Protein AF-A0A5J4TTL4-F1 (afdb_monomer_lite)

InterPro domains:
  IPR022083 KIF-1 binding protein [PF12309] (10-135)
  IPR027267 AH/BAR domain superfamily [SSF103657] (39-173)

Organism: NCBI:txid222440

Foldseek 3Di:
DVVVLVVVLVVDALVRLVVVLVVLLVVLVVVCVVCPCVPNVPSNLVSLVVNLVSLVSSLSNDDPVPLVSNLVSLVVLLVSLVVCLVVDDCVVCVVSSVVSLVSNLVSLVSNLVSLVVVLVVLVVVLVVLVVVLVVLVVVLVVLVVVLVPDDPVVNVVSVVVSVVSVVVSVVSVVVSVVSVVSSVVSVVSSVVSVVSD

pLDDT: mean 89.33, std 12.11, range [40.53, 98.56]

Secondary structure (DSSP, 8-state):
-HHHHHHHHHHS-HHHHHHHHHHHHHHHHHHHTTS-TTT-HHHHHHHHHHHHHHHHHHHTTS-TT-HHHHHHHHHHHHHHHTTTGGGS-TTTSHHHHHHHHHHHHHHHHHHHHHHHHHHHHHHHHHHHHHHHHHHHHHHHHHHHHHGGGS-HHHHHHHHHHHHHHHHHHHHHHHHHHHHHHHHHHHHHHHHHHHTT-

Radius of gyration: 26.62 Å; chains: 1; bounding box: 52×34×87 Å

Structure (mmCIF, N/CA/C/O backbone):
data_AF-A0A5J4TTL4-F1
#
_entry.id   AF-A0A5J4TTL4-F1
#
loop_
_atom_site.group_PDB
_atom_site.id
_atom_site.type_symbol
_atom_site.label_atom_id
_atom_site.label_alt_id
_atom_site.label_comp_id
_atom_site.label_asym_id
_atom_site.label_entity_id
_atom_site.label_seq_id
_atom_site.pdbx_PDB_ins_code
_atom_site.Cartn_x
_atom_site.Cartn_y
_atom_site.Cartn_z
_atom_site.occupancy
_atom_site.B_iso_or_equiv
_atom_site.auth_seq_id
_atom_site.auth_comp_id
_atom_site.auth_asym_id
_atom_site.auth_atom_id
_atom_site.pdbx_PDB_model_num
ATOM 1 N N . MET A 1 1 ? -0.352 -18.638 13.576 1.00 44.25 1 MET A N 1
ATOM 2 C CA . MET A 1 1 ? -1.368 -17.761 12.950 1.00 44.25 1 MET A CA 1
ATOM 3 C C . MET A 1 1 ? -1.484 -17.923 11.430 1.00 44.25 1 MET A C 1
ATOM 5 O O . MET A 1 1 ? -2.577 -17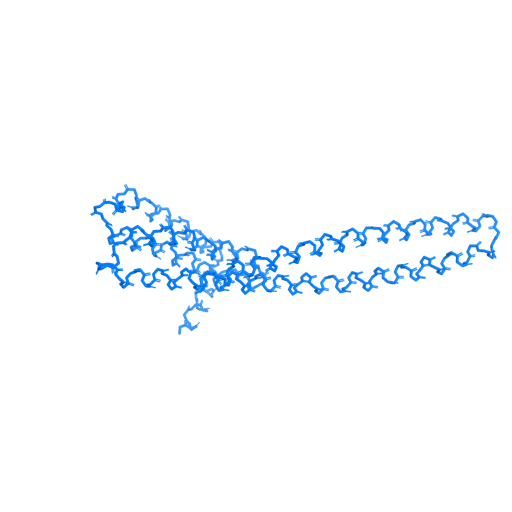.735 10.919 1.00 44.25 1 MET A O 1
ATOM 9 N N . ILE A 1 2 ? -0.437 -18.354 10.711 1.00 43.34 2 ILE A N 1
ATOM 10 C CA . ILE A 1 2 ? -0.455 -18.518 9.237 1.00 43.34 2 ILE A CA 1
ATOM 11 C C . ILE A 1 2 ? -1.491 -19.558 8.744 1.00 43.34 2 ILE A C 1
ATOM 13 O O . ILE A 1 2 ? -2.034 -19.435 7.651 1.00 43.34 2 ILE A O 1
ATOM 17 N N . THR A 1 3 ? -1.845 -20.546 9.570 1.00 40.53 3 THR A N 1
ATOM 18 C CA . THR A 1 3 ? -2.747 -21.650 9.197 1.00 40.53 3 THR A CA 1
ATOM 19 C C . THR A 1 3 ? -4.215 -21.251 8.997 1.00 40.53 3 THR A C 1
ATOM 21 O O . THR A 1 3 ? -4.939 -21.973 8.319 1.00 40.53 3 THR A O 1
ATOM 24 N N . HIS A 1 4 ? -4.677 -20.127 9.559 1.00 49.72 4 HIS A N 1
ATOM 25 C CA . HIS A 1 4 ? -6.083 -19.706 9.440 1.00 49.72 4 HIS A CA 1
ATOM 26 C C . HIS A 1 4 ? -6.330 -18.749 8.267 1.00 49.72 4 HIS A C 1
ATOM 28 O O . HIS A 1 4 ? -7.352 -18.876 7.598 1.00 49.72 4 HIS A O 1
ATOM 34 N N . ALA A 1 5 ? -5.381 -17.863 7.950 1.00 51.34 5 ALA A N 1
ATOM 35 C CA . ALA A 1 5 ? -5.502 -16.946 6.813 1.00 51.34 5 ALA A CA 1
ATOM 36 C C . ALA A 1 5 ? -5.563 -17.700 5.470 1.00 51.34 5 ALA A C 1
ATOM 38 O O . ALA A 1 5 ? -6.392 -17.393 4.619 1.00 51.34 5 ALA A O 1
ATOM 39 N N . HIS A 1 6 ? -4.769 -18.767 5.319 1.00 51.75 6 HIS A N 1
ATOM 40 C CA . HIS A 1 6 ? -4.768 -19.584 4.100 1.00 51.75 6 HIS A CA 1
ATOM 41 C C . HIS A 1 6 ? -6.074 -20.389 3.897 1.00 51.75 6 HIS A C 1
ATOM 43 O O . HIS A 1 6 ? -6.398 -20.759 2.775 1.00 51.75 6 HIS A O 1
ATOM 49 N N . SER A 1 7 ? -6.851 -20.627 4.963 1.00 56.25 7 SER A N 1
ATOM 50 C CA . SER A 1 7 ? -8.149 -21.328 4.918 1.00 56.25 7 SER A CA 1
ATOM 51 C C . SER A 1 7 ? -9.290 -20.437 4.396 1.00 56.25 7 SER A C 1
ATOM 53 O O . SER A 1 7 ? -10.180 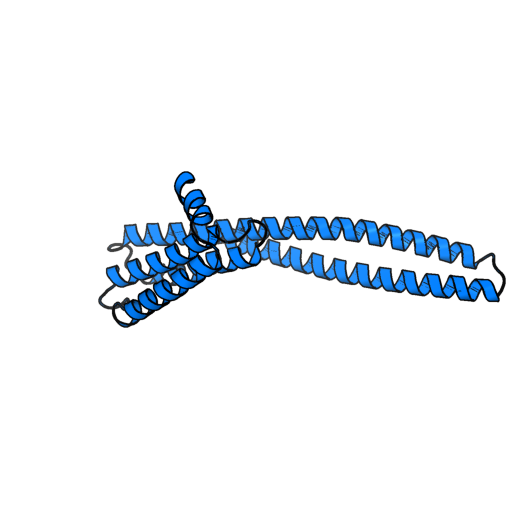-20.900 3.679 1.00 56.25 7 SER A O 1
ATOM 55 N N . LEU A 1 8 ? -9.250 -19.131 4.691 1.00 56.72 8 LEU A N 1
ATOM 56 C CA . LEU A 1 8 ? -10.299 -18.188 4.285 1.00 56.72 8 LEU A CA 1
ATOM 57 C C . LEU A 1 8 ? -10.305 -17.931 2.772 1.00 56.72 8 LEU A C 1
ATOM 59 O O . LEU A 1 8 ? -11.374 -17.969 2.163 1.00 56.72 8 LEU A O 1
ATOM 63 N N . ALA A 1 9 ? -9.130 -17.769 2.156 1.00 59.84 9 ALA A N 1
ATOM 64 C CA . ALA A 1 9 ? -9.000 -17.627 0.700 1.00 59.84 9 ALA A CA 1
ATOM 65 C C . ALA A 1 9 ? -9.437 -18.885 -0.075 1.00 59.84 9 ALA A C 1
ATOM 67 O O . ALA A 1 9 ? -9.807 -18.800 -1.241 1.00 59.84 9 ALA A O 1
ATOM 68 N N . GLN A 1 10 ? -9.413 -20.058 0.567 1.00 63.03 10 GLN A N 1
ATOM 69 C CA . GLN A 1 10 ? -9.903 -21.307 -0.027 1.00 63.03 10 GLN A CA 1
ATOM 70 C C . GLN A 1 10 ? -11.426 -21.461 0.094 1.00 63.03 10 GLN A C 1
ATOM 72 O O . GLN A 1 10 ? -12.016 -22.267 -0.622 1.00 63.03 10 GLN A O 1
ATOM 77 N N . THR A 1 11 ? -12.059 -20.698 0.991 1.00 73.56 11 THR A N 1
ATOM 78 C CA . THR A 1 11 ? -13.492 -20.808 1.295 1.00 73.56 11 THR A CA 1
ATOM 79 C C . THR A 1 11 ? -14.323 -19.742 0.579 1.00 73.56 11 THR A C 1
ATOM 81 O O . THR A 1 11 ? -15.442 -20.031 0.165 1.00 73.56 11 THR A O 1
ATOM 84 N N . PHE A 1 12 ? -13.791 -18.527 0.415 1.00 82.69 12 PHE A N 1
ATOM 85 C CA . PHE A 1 12 ? -14.503 -17.402 -0.195 1.00 82.69 12 PHE A CA 1
ATOM 86 C C . PHE A 1 12 ? -13.740 -16.820 -1.380 1.00 82.69 12 PHE A C 1
ATOM 88 O O . PHE A 1 12 ? -12.523 -16.645 -1.337 1.00 82.69 12 PHE A O 1
ATOM 95 N N . THR A 1 13 ? -14.474 -16.445 -2.422 1.00 90.69 13 THR A N 1
ATOM 96 C CA . THR A 1 13 ? -13.928 -15.690 -3.554 1.00 90.69 13 THR A CA 1
ATOM 97 C C . THR A 1 13 ? -13.810 -14.199 -3.218 1.00 90.69 13 THR A C 1
ATOM 99 O O . THR A 1 13 ? -14.551 -13.673 -2.383 1.00 90.69 13 THR A O 1
ATOM 102 N N . LEU A 1 14 ? -12.922 -13.469 -3.906 1.00 91.44 14 LEU A N 1
ATOM 103 C CA . LEU A 1 14 ? -12.770 -12.018 -3.721 1.00 91.44 14 LEU A CA 1
ATOM 104 C C . LEU A 1 14 ? -14.101 -11.238 -3.857 1.00 91.44 14 LEU A C 1
ATOM 106 O O . LEU A 1 14 ? -14.333 -10.342 -3.042 1.00 91.44 14 LEU A O 1
ATOM 110 N N . PRO A 1 15 ? -15.005 -11.536 -4.817 1.00 95.12 15 PRO A N 1
ATOM 111 C CA . PRO A 1 15 ? -16.315 -10.885 -4.882 1.00 95.12 15 PRO A CA 1
ATOM 112 C C . PRO A 1 15 ? -17.197 -11.132 -3.650 1.00 95.12 15 PRO A C 1
ATOM 114 O O . PRO A 1 15 ? -17.856 -10.203 -3.179 1.00 95.12 15 PRO A O 1
ATOM 117 N N . GLU A 1 16 ? -17.205 -12.353 -3.111 1.00 94.25 16 GLU A N 1
ATOM 118 C CA . GLU A 1 16 ? -17.971 -12.704 -1.907 1.00 94.25 16 GLU A CA 1
ATOM 119 C C . GLU A 1 16 ? -17.406 -12.003 -0.672 1.00 94.25 16 GLU A C 1
ATOM 121 O O . GLU A 1 16 ? -18.153 -11.349 0.059 1.00 94.25 16 GLU A O 1
ATOM 126 N N . ALA A 1 17 ? -16.082 -12.052 -0.497 1.00 94.31 17 ALA A N 1
ATOM 127 C CA . ALA A 1 17 ? -15.382 -11.337 0.563 1.00 94.31 17 ALA A CA 1
ATOM 128 C C . ALA A 1 17 ? -15.627 -9.825 0.472 1.00 94.31 17 ALA A C 1
ATOM 130 O O . ALA A 1 17 ? -15.970 -9.187 1.462 1.00 94.31 17 ALA A O 1
ATOM 131 N N . SER A 1 18 ? -15.570 -9.256 -0.736 1.00 95.56 18 SER A N 1
ATOM 132 C CA . SER A 1 18 ? -15.850 -7.837 -0.981 1.00 95.56 18 SER A CA 1
ATOM 133 C C . SER A 1 18 ? -17.281 -7.443 -0.619 1.00 95.56 18 SER A C 1
ATOM 135 O O . SER A 1 18 ? -17.513 -6.316 -0.179 1.00 95.56 18 SER A O 1
ATOM 137 N N . LYS A 1 19 ? -18.260 -8.332 -0.831 1.00 96.69 19 LYS A N 1
ATOM 138 C CA . LYS A 1 19 ? -19.650 -8.080 -0.439 1.00 96.69 19 LYS A CA 1
ATOM 139 C C . LYS A 1 19 ? -19.774 -8.051 1.083 1.00 96.69 19 LYS A C 1
ATOM 141 O O . LYS A 1 19 ? -20.267 -7.062 1.617 1.00 96.69 19 LYS A O 1
ATOM 146 N N . LEU A 1 20 ? -19.259 -9.077 1.762 1.00 95.38 20 LEU A N 1
ATOM 147 C CA . LEU A 1 20 ? -19.280 -9.154 3.223 1.00 95.38 20 LEU A CA 1
ATOM 148 C C . LEU A 1 20 ? -18.536 -7.973 3.857 1.00 95.38 20 LEU A C 1
ATOM 150 O O . LEU A 1 20 ? -19.051 -7.344 4.774 1.00 95.38 20 LEU A O 1
ATOM 154 N N . PHE A 1 21 ? -17.373 -7.618 3.311 1.00 96.62 21 PHE A N 1
ATOM 155 C CA . PHE A 1 21 ? -16.611 -6.441 3.709 1.00 96.62 21 PHE A CA 1
ATOM 156 C C . PHE A 1 21 ? -17.466 -5.175 3.665 1.00 96.62 21 PHE A C 1
ATOM 158 O O . PHE A 1 21 ? -17.520 -4.438 4.644 1.00 96.62 21 PHE A O 1
ATOM 165 N N . LYS A 1 22 ? -18.155 -4.916 2.546 1.00 98.00 22 LYS A N 1
ATOM 166 C CA . LYS A 1 22 ? -18.987 -3.713 2.392 1.00 98.00 22 LYS A CA 1
ATOM 167 C C . LYS A 1 22 ? -20.127 -3.687 3.401 1.00 98.00 22 LYS A C 1
ATOM 169 O O . LYS A 1 22 ? -20.363 -2.642 4.003 1.00 98.00 22 LYS A O 1
ATOM 174 N N . ASP A 1 23 ? -20.807 -4.812 3.587 1.00 97.81 23 ASP A N 1
ATOM 175 C CA . ASP A 1 23 ? -21.940 -4.911 4.505 1.00 97.81 23 ASP A CA 1
ATOM 176 C C . ASP A 1 23 ? -21.486 -4.680 5.958 1.00 97.81 23 ASP A C 1
ATOM 178 O O . ASP A 1 23 ? -22.031 -3.803 6.635 1.00 97.81 23 ASP A O 1
ATOM 182 N N . SER A 1 24 ? -20.423 -5.361 6.401 1.00 97.88 24 SER A N 1
ATOM 183 C CA . SER A 1 24 ? -19.835 -5.188 7.738 1.00 97.88 24 SER A CA 1
ATOM 184 C C . SER A 1 24 ? -19.302 -3.772 7.956 1.00 97.88 24 SER A C 1
ATOM 186 O O . SER A 1 24 ? -19.611 -3.135 8.960 1.00 97.88 24 SER A O 1
ATOM 188 N N . HIS A 1 25 ? -18.552 -3.230 6.994 1.00 98.25 25 HIS A N 1
ATOM 189 C CA . HIS A 1 25 ? -18.010 -1.875 7.072 1.00 98.25 25 HIS A CA 1
ATOM 190 C C . HIS A 1 25 ? -19.128 -0.832 7.191 1.00 98.25 25 HIS A C 1
ATOM 192 O O . HIS A 1 25 ? -19.037 0.087 8.000 1.00 98.25 25 HIS A O 1
ATOM 198 N N . ASN A 1 26 ? -20.217 -0.981 6.431 1.00 98.38 26 ASN A N 1
ATOM 199 C CA . ASN A 1 26 ? -21.366 -0.080 6.519 1.00 98.38 26 ASN A CA 1
ATOM 200 C C . ASN A 1 26 ? -22.056 -0.140 7.888 1.00 98.38 26 ASN A C 1
ATOM 202 O O . ASN A 1 26 ? -22.500 0.895 8.381 1.00 98.38 26 ASN A O 1
ATOM 206 N N . GLN A 1 27 ? -22.153 -1.321 8.502 1.00 98.50 27 GLN A N 1
ATOM 207 C CA . GLN A 1 27 ? -22.719 -1.474 9.844 1.00 98.50 27 GLN A CA 1
ATOM 208 C C . GLN A 1 27 ? -21.820 -0.847 10.916 1.00 98.50 27 GLN A C 1
ATOM 210 O O . GLN A 1 27 ? -22.318 -0.118 11.771 1.00 98.50 27 GLN A O 1
ATOM 215 N N . LEU A 1 28 ? -20.502 -1.050 10.831 1.00 98.44 28 LEU A N 1
ATOM 216 C CA . LEU A 1 28 ? -19.535 -0.434 11.746 1.00 98.44 28 LEU A CA 1
ATOM 217 C C . LEU A 1 28 ? -19.554 1.098 11.630 1.00 98.44 28 LEU A C 1
ATOM 219 O O . LEU A 1 28 ? -19.604 1.794 12.641 1.00 98.44 28 LEU A O 1
ATOM 223 N N . LEU A 1 29 ? -19.627 1.641 10.409 1.00 98.06 29 LEU A N 1
ATOM 224 C CA . LEU A 1 29 ? -19.791 3.085 10.208 1.00 98.06 29 LEU A CA 1
ATOM 225 C C . LEU A 1 29 ? -21.112 3.616 10.780 1.00 98.06 29 LEU A C 1
ATOM 227 O O . LEU A 1 29 ? -21.139 4.709 11.338 1.00 98.06 29 LEU A O 1
ATOM 231 N N . GLN A 1 30 ? -22.206 2.858 10.667 1.00 98.19 30 GLN A N 1
ATOM 232 C CA . GLN A 1 30 ? -23.472 3.235 11.301 1.00 98.19 30 GLN A CA 1
ATOM 233 C C . GLN A 1 30 ? -23.363 3.240 12.827 1.00 98.19 30 GLN A C 1
ATOM 235 O O . GLN A 1 30 ? -23.897 4.148 13.461 1.00 98.19 30 GLN A O 1
ATOM 240 N N . ALA A 1 31 ? -22.644 2.280 13.413 1.00 98.25 31 ALA A N 1
ATOM 241 C CA . ALA A 1 31 ? -22.395 2.237 14.848 1.00 98.25 31 ALA A CA 1
ATOM 242 C C . ALA A 1 31 ? -21.592 3.462 15.326 1.00 98.25 31 ALA A C 1
ATOM 244 O O . ALA A 1 31 ? -21.939 4.048 16.350 1.00 98.25 31 ALA A O 1
ATOM 245 N N . LEU A 1 32 ? -20.600 3.922 14.553 1.00 98.12 32 LEU A N 1
ATOM 246 C CA . LEU A 1 32 ? -19.823 5.132 14.868 1.00 98.12 32 LEU A CA 1
ATOM 247 C C . LEU A 1 32 ? -20.645 6.431 14.863 1.00 98.12 32 LEU A C 1
ATOM 249 O O . LEU A 1 32 ? -20.217 7.410 15.471 1.00 98.12 32 LEU A O 1
ATOM 253 N N . ASN A 1 33 ? -21.829 6.455 14.238 1.00 97.06 33 ASN A N 1
ATOM 254 C CA . ASN A 1 33 ? -22.740 7.602 14.353 1.00 97.06 33 ASN A CA 1
ATOM 255 C C . ASN A 1 33 ? -23.345 7.731 15.761 1.00 97.06 33 ASN A C 1
ATOM 257 O O . ASN A 1 33 ? -23.807 8.810 16.125 1.00 97.06 33 ASN A O 1
ATOM 261 N N . PHE A 1 34 ? -23.378 6.639 16.531 1.00 97.44 34 PHE A N 1
ATOM 262 C CA . PHE A 1 34 ? -23.881 6.606 17.904 1.00 97.44 34 PHE A CA 1
ATOM 263 C C . PHE A 1 34 ? -22.734 6.559 18.920 1.00 97.44 34 PHE A C 1
ATOM 265 O O . PHE A 1 34 ? -22.686 7.373 19.839 1.00 97.44 34 PHE A O 1
ATOM 272 N N . PHE A 1 35 ? -21.778 5.648 18.724 1.00 98.00 35 PHE A N 1
ATOM 273 C CA . PHE A 1 35 ? -20.582 5.506 19.554 1.00 98.00 35 PHE A CA 1
ATOM 274 C C . PHE A 1 35 ? -19.505 6.490 19.103 1.00 98.00 35 PHE A C 1
ATOM 276 O O . PHE A 1 35 ? -18.479 6.116 18.533 1.00 98.00 35 PHE A O 1
ATOM 283 N N . VAL A 1 36 ? -19.771 7.776 19.306 1.00 96.81 36 VAL A N 1
ATOM 284 C CA . VAL A 1 36 ? -18.798 8.840 19.051 1.00 96.81 36 VAL A CA 1
ATOM 285 C C . VAL A 1 36 ? -17.711 8.838 20.129 1.00 96.81 36 VAL A C 1
ATOM 287 O O . VAL A 1 36 ? -17.935 8.387 21.249 1.00 96.81 36 VAL A O 1
ATOM 290 N N . LEU A 1 37 ? -16.520 9.344 19.796 1.00 95.81 37 LEU A N 1
ATOM 291 C CA . LEU A 1 37 ? -15.373 9.306 20.708 1.00 95.81 37 LEU A CA 1
ATOM 292 C C . LEU A 1 37 ? -15.668 10.009 22.045 1.00 95.81 37 LEU A C 1
ATOM 294 O O . LEU A 1 37 ? -15.275 9.516 23.098 1.00 95.81 37 LEU A O 1
ATOM 298 N N . ASP A 1 38 ? -16.386 11.133 22.007 1.00 94.75 38 ASP A N 1
ATOM 299 C CA . ASP A 1 38 ? -16.812 11.851 23.209 1.00 94.75 38 ASP A CA 1
ATOM 300 C C . ASP A 1 38 ? -17.963 11.111 23.913 1.00 94.75 38 ASP A C 1
ATOM 302 O O . ASP A 1 38 ? -19.055 10.959 23.371 1.00 94.75 38 ASP A O 1
ATOM 306 N N . GLY A 1 39 ? -17.712 10.615 25.124 1.00 93.25 39 GLY A N 1
ATOM 307 C CA . GLY A 1 39 ? -18.683 9.856 25.921 1.00 93.25 39 GLY A CA 1
ATOM 308 C C . GLY A 1 39 ? -18.674 8.334 25.715 1.00 93.25 39 GLY A C 1
ATOM 309 O O . GLY A 1 39 ? -19.059 7.627 26.643 1.00 93.25 39 GLY A O 1
ATOM 310 N N . PHE A 1 40 ? -18.169 7.817 24.585 1.00 96.81 40 PHE A N 1
ATOM 311 C CA . PHE A 1 40 ? -18.071 6.371 24.297 1.00 96.81 40 PHE A CA 1
ATOM 312 C C . PHE A 1 40 ? -16.670 5.952 23.834 1.00 96.81 40 PHE A C 1
ATOM 314 O O . PHE A 1 40 ? -16.514 5.204 22.872 1.00 96.81 40 PHE A O 1
ATOM 321 N N . VAL A 1 41 ? -15.628 6.458 24.502 1.00 96.25 41 VAL A N 1
ATOM 322 C CA . VAL A 1 41 ? -14.226 6.286 24.081 1.00 96.25 41 VAL A CA 1
ATOM 323 C C . VAL A 1 41 ? -13.873 4.822 23.789 1.00 96.25 41 VAL A C 1
ATOM 325 O O . VAL A 1 41 ? -13.310 4.527 22.740 1.00 96.25 41 VAL A O 1
ATOM 328 N N . THR A 1 42 ? -14.215 3.898 24.690 1.00 95.81 42 THR A N 1
ATOM 329 C CA . THR A 1 42 ? -13.856 2.479 24.555 1.00 95.81 42 THR A CA 1
ATOM 330 C C . THR A 1 42 ? -14.576 1.817 23.381 1.00 95.81 42 THR A C 1
ATOM 332 O O . THR A 1 42 ? -13.929 1.188 22.548 1.00 95.81 42 THR A O 1
ATOM 335 N N . GLU A 1 43 ? -15.895 1.981 23.273 1.00 98.12 43 GLU A N 1
ATOM 336 C CA . GLU A 1 43 ? -16.692 1.428 22.176 1.00 98.12 43 GLU A CA 1
ATOM 337 C C . GLU A 1 43 ? -16.278 2.024 20.829 1.00 98.12 43 GLU A C 1
ATOM 339 O O . GLU A 1 43 ? -16.116 1.286 19.859 1.00 98.12 43 GLU A O 1
ATOM 344 N N . HIS A 1 44 ? -16.043 3.339 20.776 1.00 98.38 44 HIS A N 1
ATOM 345 C CA . HIS A 1 44 ? -15.568 4.019 19.576 1.00 98.38 44 HIS A CA 1
ATOM 346 C C . HIS A 1 44 ? -14.252 3.413 19.086 1.00 98.38 44 HIS A C 1
ATOM 348 O O . HIS A 1 44 ? -14.135 3.071 17.911 1.00 98.38 44 HIS A O 1
ATOM 354 N N . ILE A 1 45 ? -13.265 3.252 19.974 1.00 97.81 45 ILE A N 1
ATOM 355 C CA . ILE A 1 45 ? -11.964 2.698 19.586 1.00 97.81 45 ILE A CA 1
ATOM 356 C C . ILE A 1 45 ? -12.091 1.240 19.147 1.00 97.81 45 ILE A C 1
ATOM 358 O O . ILE A 1 45 ? -11.520 0.880 18.121 1.00 97.81 45 ILE A O 1
ATOM 362 N N . ASN A 1 46 ? -12.864 0.420 19.863 1.00 97.56 46 ASN A N 1
ATOM 363 C CA . ASN A 1 46 ? -13.068 -0.979 19.484 1.00 97.56 46 ASN A CA 1
ATOM 364 C C . ASN A 1 46 ? -13.663 -1.090 18.074 1.00 97.56 46 ASN A C 1
ATOM 366 O O . ASN A 1 46 ? -13.150 -1.842 17.254 1.00 97.56 46 ASN A O 1
ATOM 370 N N . ILE A 1 47 ? -14.664 -0.267 17.742 1.00 98.56 47 ILE A N 1
ATOM 371 C CA . ILE A 1 47 ? -15.245 -0.248 16.393 1.00 98.56 47 ILE A CA 1
ATOM 372 C C . ILE A 1 47 ? -14.206 0.190 15.347 1.00 98.56 47 ILE A C 1
ATOM 374 O O . ILE A 1 47 ? -14.155 -0.373 14.257 1.00 98.56 47 ILE A O 1
ATOM 378 N N . GLN A 1 48 ? -13.350 1.168 15.651 1.00 98.44 48 GLN A N 1
ATOM 379 C CA . GLN A 1 48 ? -12.288 1.598 14.730 1.00 98.44 48 GLN A CA 1
ATOM 380 C C . GLN A 1 48 ? -11.230 0.502 14.516 1.00 98.44 48 GLN A C 1
ATOM 382 O O . GLN A 1 48 ? -10.781 0.297 13.386 1.00 98.44 48 GLN A O 1
ATOM 387 N N . MET A 1 49 ? -10.876 -0.238 15.570 1.00 98.25 49 MET A N 1
ATOM 388 C CA . MET A 1 49 ? -9.997 -1.411 15.503 1.00 98.25 49 MET A CA 1
ATOM 389 C C . MET A 1 49 ? -10.631 -2.556 14.705 1.00 98.25 49 MET A C 1
ATOM 391 O O . MET A 1 49 ? -9.942 -3.201 13.915 1.00 98.25 49 MET A O 1
ATOM 395 N N . ASP A 1 50 ? -11.942 -2.769 14.828 1.00 98.38 50 ASP A N 1
ATOM 396 C CA . ASP A 1 50 ? -12.684 -3.743 14.021 1.00 98.38 50 ASP A CA 1
ATOM 397 C C . ASP A 1 50 ? -12.692 -3.349 12.539 1.00 98.38 50 ASP A C 1
ATOM 399 O O . ASP A 1 50 ? -12.481 -4.193 11.666 1.00 98.38 50 ASP A O 1
ATOM 403 N N . ILE A 1 51 ? -12.878 -2.059 12.227 1.00 98.50 51 ILE A N 1
ATOM 404 C CA . ILE A 1 51 ? -12.781 -1.554 10.850 1.00 98.50 51 ILE A CA 1
AT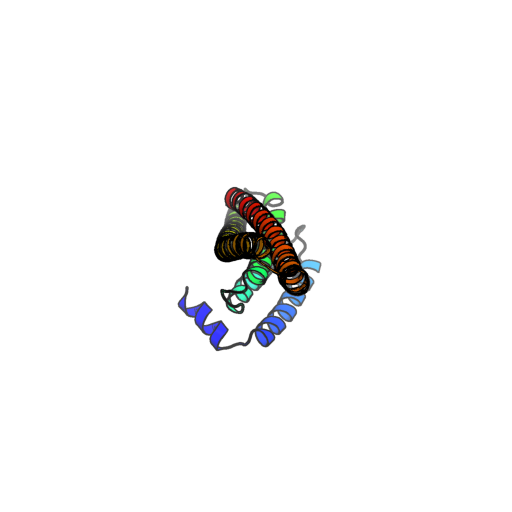OM 405 C C . ILE A 1 51 ? -11.364 -1.781 10.308 1.00 98.50 51 ILE A C 1
ATOM 407 O O . ILE A 1 51 ? -11.221 -2.283 9.193 1.00 98.50 51 ILE A O 1
ATOM 411 N N . ALA A 1 52 ? -10.318 -1.440 11.065 1.00 98.00 52 ALA A N 1
ATOM 412 C CA . ALA A 1 52 ? -8.931 -1.684 10.668 1.00 98.00 52 ALA A CA 1
ATOM 413 C C . ALA A 1 52 ? -8.662 -3.178 10.411 1.00 98.00 52 ALA A C 1
ATOM 415 O O . ALA A 1 52 ? -8.161 -3.542 9.346 1.00 98.00 52 ALA A O 1
ATOM 416 N N . SER A 1 53 ? -9.102 -4.044 11.324 1.00 96.75 53 SER A N 1
ATOM 417 C CA . SER A 1 53 ? -9.002 -5.503 11.203 1.00 96.75 53 SER A CA 1
ATOM 418 C C . SER A 1 53 ? -9.741 -6.035 9.971 1.00 96.75 53 SER A C 1
ATOM 420 O O . SER A 1 53 ? -9.274 -6.955 9.301 1.00 96.75 53 SER A O 1
ATOM 422 N N . LEU A 1 54 ? -10.878 -5.430 9.620 1.00 97.00 54 LEU A N 1
ATOM 423 C CA . LEU A 1 54 ? -11.639 -5.773 8.424 1.00 97.00 54 LEU A CA 1
ATOM 424 C C . LEU A 1 54 ? -10.874 -5.417 7.132 1.00 97.00 54 LEU A C 1
ATOM 426 O O . LEU A 1 54 ? -10.928 -6.176 6.162 1.00 97.00 54 LEU A O 1
ATOM 430 N N . TYR A 1 55 ? -10.140 -4.297 7.108 1.00 98.06 55 TYR A N 1
ATOM 431 C CA . TYR A 1 55 ? -9.232 -3.966 5.999 1.00 98.06 55 TYR A CA 1
ATOM 432 C C . TYR A 1 55 ? -8.048 -4.935 5.920 1.00 98.06 55 TYR A C 1
ATOM 434 O O . TYR A 1 55 ? -7.704 -5.359 4.817 1.00 98.06 55 TYR A O 1
ATOM 442 N N . GLU A 1 56 ? -7.465 -5.317 7.057 1.00 95.75 56 GLU A N 1
ATOM 443 C CA . GLU A 1 56 ? -6.363 -6.284 7.098 1.00 95.75 56 GLU A CA 1
ATOM 444 C C . GLU A 1 56 ? -6.813 -7.658 6.589 1.00 95.75 56 GLU A C 1
ATOM 446 O O . GLU A 1 56 ? -6.156 -8.253 5.739 1.00 95.75 56 GLU A O 1
ATOM 451 N N . ALA A 1 57 ? -7.995 -8.128 6.997 1.00 94.38 57 ALA A N 1
ATOM 452 C CA . ALA A 1 57 ? -8.561 -9.387 6.517 1.00 94.38 57 ALA A CA 1
ATOM 453 C C . ALA A 1 57 ? -8.778 -9.405 4.991 1.00 94.38 57 ALA A C 1
ATOM 455 O O . ALA A 1 57 ? -8.659 -10.459 4.365 1.00 94.38 57 ALA A O 1
ATOM 456 N N . MET A 1 58 ? -9.057 -8.250 4.373 1.00 95.19 58 MET A N 1
ATOM 457 C CA . MET A 1 58 ? -9.204 -8.154 2.918 1.00 95.19 58 MET A CA 1
ATOM 458 C C . MET A 1 58 ? -7.895 -8.366 2.159 1.00 95.19 58 MET A C 1
ATOM 460 O O . MET A 1 58 ? -7.951 -8.766 0.998 1.00 95.19 58 MET A O 1
ATOM 464 N N . THR A 1 59 ? -6.735 -8.127 2.779 1.00 93.50 59 THR A N 1
ATOM 465 C CA . THR A 1 59 ? -5.428 -8.246 2.105 1.00 93.50 59 THR A CA 1
ATOM 466 C C . THR A 1 59 ? -5.188 -9.661 1.574 1.00 93.50 59 THR A C 1
ATOM 468 O O . THR A 1 59 ? -4.656 -9.823 0.481 1.00 93.50 59 THR A O 1
ATOM 471 N N . VAL A 1 60 ? -5.694 -10.674 2.286 1.00 91.25 60 VAL A N 1
ATOM 472 C CA . VAL A 1 60 ? -5.572 -12.106 1.969 1.00 91.25 60 VAL A CA 1
ATOM 473 C C . VAL A 1 60 ? -6.259 -12.498 0.652 1.00 91.25 60 VAL A C 1
ATOM 475 O O . VAL A 1 60 ? -5.925 -13.527 0.071 1.00 91.25 60 VAL A O 1
ATOM 478 N N . PHE A 1 61 ? -7.212 -11.698 0.164 1.00 91.88 61 PHE A N 1
ATOM 479 C CA . PHE A 1 61 ? -7.953 -11.984 -1.071 1.00 91.88 61 PHE A CA 1
ATOM 480 C C . PHE A 1 61 ? -7.349 -11.339 -2.325 1.00 91.88 61 PHE A C 1
ATOM 482 O O . PHE A 1 61 ? -7.868 -11.554 -3.421 1.00 91.88 61 PHE A O 1
ATOM 489 N N . TYR A 1 62 ? -6.296 -10.530 -2.182 1.00 91.00 62 TYR A N 1
ATOM 490 C CA . TYR A 1 62 ? -5.590 -9.931 -3.312 1.00 91.00 62 TYR A CA 1
ATOM 491 C C . TYR A 1 62 ? -4.351 -10.749 -3.662 1.00 91.00 62 TYR A C 1
ATOM 493 O O . TYR A 1 62 ? -3.618 -11.188 -2.779 1.00 91.00 62 TYR A O 1
ATOM 501 N N . ASP A 1 63 ? -4.089 -10.904 -4.961 1.00 90.06 63 ASP A N 1
ATOM 502 C CA . ASP A 1 63 ? -2.869 -11.553 -5.436 1.00 90.06 63 ASP A CA 1
ATOM 503 C C . ASP A 1 63 ? -1.627 -10.824 -4.908 1.00 90.06 63 ASP A C 1
ATOM 505 O O . ASP A 1 63 ? -1.587 -9.589 -4.863 1.00 90.06 63 ASP A O 1
ATOM 509 N N . GLU A 1 64 ? -0.567 -11.577 -4.605 1.00 87.12 64 GLU A N 1
ATOM 510 C CA . GLU A 1 64 ? 0.721 -11.022 -4.156 1.00 87.12 64 GLU A CA 1
ATOM 511 C C . GLU A 1 64 ? 1.307 -10.011 -5.160 1.00 87.12 64 GLU A C 1
ATOM 513 O O . GLU A 1 64 ? 2.034 -9.093 -4.783 1.00 87.12 64 GLU A O 1
ATOM 518 N N . SER A 1 65 ? 0.958 -10.139 -6.445 1.00 89.25 65 SER A N 1
ATOM 519 C CA . SER A 1 65 ? 1.358 -9.197 -7.491 1.00 89.25 65 SER A CA 1
ATOM 520 C C . SER A 1 65 ? 0.543 -7.899 -7.527 1.00 89.25 65 SER A C 1
ATOM 522 O O . SER A 1 65 ? 1.022 -6.919 -8.103 1.00 89.25 65 SER A O 1
ATOM 524 N N . ASP A 1 66 ? -0.657 -7.843 -6.932 1.00 94.12 66 ASP A N 1
ATOM 525 C CA . ASP A 1 66 ? -1.475 -6.619 -6.871 1.00 94.12 66 ASP A CA 1
ATOM 526 C C . ASP A 1 66 ? -1.052 -5.709 -5.706 1.00 94.12 66 ASP A C 1
ATOM 528 O O . ASP A 1 66 ? -1.790 -5.394 -4.767 1.00 94.12 66 ASP A O 1
ATOM 532 N N . LEU A 1 67 ? 0.183 -5.231 -5.821 1.00 94.25 67 LEU A N 1
ATOM 533 C CA . LEU A 1 67 ? 0.816 -4.318 -4.879 1.00 94.25 67 LEU A CA 1
ATOM 534 C C . LEU A 1 67 ? 0.033 -3.002 -4.710 1.00 94.25 67 LEU A C 1
ATOM 536 O O . LEU A 1 67 ? 0.095 -2.363 -3.660 1.00 94.25 67 LEU A O 1
ATOM 540 N N . SER A 1 68 ? -0.704 -2.554 -5.735 1.00 93.81 68 SER A N 1
ATOM 541 C CA . SER A 1 68 ? -1.460 -1.296 -5.666 1.00 93.81 68 SER A CA 1
ATOM 542 C C . SER A 1 68 ? -2.675 -1.417 -4.754 1.00 93.81 68 SER A C 1
ATOM 544 O O . SER A 1 68 ? -2.917 -0.525 -3.937 1.00 93.81 68 SER A O 1
ATOM 546 N N . SER A 1 69 ? -3.440 -2.502 -4.884 1.00 95.12 69 SER A N 1
ATOM 547 C CA . SER A 1 69 ? -4.613 -2.732 -4.043 1.00 95.12 69 SER A CA 1
ATOM 548 C C . SER A 1 69 ? -4.218 -3.015 -2.597 1.00 95.12 69 SER A C 1
ATOM 550 O O . SER A 1 69 ? -4.771 -2.379 -1.700 1.00 95.12 69 SER A O 1
ATOM 552 N N . GLN A 1 70 ? -3.198 -3.848 -2.367 1.00 95.50 70 GLN A N 1
ATOM 553 C CA . GLN A 1 70 ? -2.684 -4.111 -1.017 1.00 95.50 70 GLN A CA 1
ATOM 554 C C . GLN A 1 70 ? -2.217 -2.822 -0.319 1.00 95.50 70 GLN A C 1
ATOM 556 O O . GLN A 1 70 ? -2.606 -2.551 0.818 1.00 95.50 70 GLN A O 1
ATOM 561 N N . ALA A 1 71 ? -1.486 -1.945 -1.022 1.00 96.75 71 ALA A N 1
ATOM 562 C CA . ALA A 1 71 ? -1.064 -0.662 -0.455 1.00 96.75 71 ALA A CA 1
ATOM 563 C C . ALA A 1 71 ? -2.249 0.230 -0.052 1.00 96.75 71 ALA A C 1
ATOM 565 O O . ALA A 1 71 ? -2.177 0.956 0.937 1.00 96.75 71 ALA A O 1
ATOM 566 N N . LYS A 1 72 ? -3.359 0.207 -0.801 1.00 97.56 72 LYS A N 1
ATOM 567 C CA . LYS A 1 72 ? -4.550 0.995 -0.445 1.00 97.56 72 LYS A CA 1
ATOM 568 C C . LYS A 1 72 ? -5.181 0.508 0.859 1.00 97.56 72 LYS A C 1
ATOM 570 O O . LYS A 1 72 ? -5.636 1.349 1.631 1.00 97.56 72 LYS A O 1
ATOM 575 N N . LEU A 1 73 ? -5.193 -0.805 1.100 1.00 97.75 73 LEU A N 1
ATOM 576 C CA . LEU A 1 73 ? -5.741 -1.401 2.320 1.00 97.75 73 LEU A CA 1
ATOM 577 C C . LEU A 1 73 ? -4.898 -1.021 3.543 1.00 97.75 73 LEU A C 1
ATOM 579 O O . LEU A 1 73 ? -5.426 -0.402 4.462 1.00 97.75 73 LEU A O 1
ATOM 583 N N . HIS A 1 74 ? -3.581 -1.252 3.513 1.00 98.00 74 HIS A N 1
ATOM 584 C CA . HIS A 1 74 ? -2.713 -0.891 4.643 1.00 98.00 74 HIS A CA 1
ATOM 585 C C . HIS A 1 74 ? -2.679 0.622 4.900 1.00 98.00 74 HIS A C 1
ATOM 587 O O . HIS A 1 74 ? -2.767 1.071 6.041 1.00 98.00 74 HIS A O 1
ATOM 593 N N . LYS A 1 75 ? -2.677 1.452 3.847 1.00 98.00 75 LYS A N 1
ATOM 594 C CA . LYS A 1 75 ? -2.787 2.911 4.018 1.00 98.00 75 LYS A CA 1
ATOM 595 C C . LYS A 1 75 ? -4.092 3.317 4.697 1.00 98.00 75 LYS A C 1
ATOM 597 O O . LYS A 1 75 ? -4.128 4.303 5.430 1.00 98.00 75 LYS A O 1
ATOM 602 N N . ARG A 1 76 ? -5.179 2.588 4.447 1.00 98.31 76 ARG A N 1
ATOM 603 C CA . ARG A 1 76 ? -6.467 2.858 5.080 1.00 98.31 76 ARG A CA 1
ATOM 604 C C . ARG A 1 76 ? -6.453 2.517 6.567 1.00 98.31 76 ARG A C 1
ATOM 606 O O . ARG A 1 76 ? -6.989 3.320 7.319 1.00 98.31 76 ARG A O 1
ATOM 613 N N . ILE A 1 77 ? -5.802 1.424 6.970 1.00 98.25 77 ILE A N 1
ATOM 614 C CA . ILE A 1 77 ? -5.589 1.061 8.383 1.00 98.25 77 ILE A CA 1
ATOM 615 C C . ILE A 1 77 ? -4.892 2.206 9.125 1.00 98.25 77 ILE A C 1
ATOM 617 O O . ILE A 1 77 ? -5.442 2.739 10.090 1.00 98.25 77 ILE A O 1
ATOM 621 N N . ALA A 1 78 ? -3.746 2.666 8.609 1.00 98.12 78 ALA A N 1
ATOM 622 C CA . ALA A 1 78 ? -3.009 3.779 9.205 1.00 98.12 78 ALA A CA 1
ATOM 623 C C . ALA A 1 78 ? -3.871 5.051 9.309 1.00 98.12 78 ALA A C 1
ATOM 625 O O . ALA A 1 78 ? -3.964 5.655 10.374 1.00 98.12 78 ALA A O 1
ATOM 626 N N . ASN A 1 79 ? -4.588 5.410 8.238 1.00 98.25 79 ASN A N 1
ATOM 627 C CA . ASN A 1 79 ? -5.462 6.588 8.217 1.00 98.25 79 ASN A CA 1
ATOM 628 C C . ASN A 1 79 ? -6.638 6.521 9.209 1.00 98.25 79 ASN A C 1
ATOM 630 O O . ASN A 1 79 ? -7.188 7.569 9.544 1.00 98.25 79 ASN A O 1
ATOM 634 N N . ILE A 1 80 ? -7.075 5.325 9.612 1.00 97.94 80 ILE A N 1
ATOM 635 C CA . ILE A 1 80 ? -8.153 5.148 10.592 1.00 97.94 80 ILE A CA 1
ATOM 636 C C . ILE A 1 80 ? -7.613 5.362 12.007 1.00 97.94 80 ILE A C 1
ATOM 638 O O . ILE A 1 80 ? -8.192 6.125 12.776 1.00 97.94 80 ILE A O 1
ATOM 642 N N . LEU A 1 81 ? -6.503 4.703 12.345 1.00 98.31 81 LEU A N 1
ATOM 643 C CA . LEU A 1 81 ? -6.032 4.598 13.727 1.00 98.31 81 LEU A CA 1
ATOM 644 C C . LEU A 1 81 ? -5.081 5.734 14.137 1.00 98.31 81 LEU A C 1
ATOM 646 O O . LEU A 1 81 ? -5.212 6.269 15.239 1.00 98.31 81 LEU A O 1
ATOM 650 N N . GLU A 1 82 ? -4.161 6.146 13.256 1.00 97.81 82 GLU A N 1
ATOM 651 C CA . GLU A 1 82 ? -3.126 7.157 13.546 1.00 97.81 82 GLU A CA 1
ATOM 652 C C . GLU A 1 82 ? -3.709 8.482 14.080 1.00 97.81 82 GLU A C 1
ATOM 654 O O . GLU A 1 82 ? -3.191 8.991 15.077 1.00 97.81 82 GLU A O 1
ATOM 659 N N . PRO A 1 83 ? -4.810 9.038 13.527 1.00 97.69 83 PRO A N 1
ATOM 660 C CA . PRO A 1 83 ? -5.358 10.303 14.016 1.00 97.69 83 PRO A CA 1
ATOM 661 C C . PRO A 1 83 ? -6.013 10.212 15.399 1.00 97.69 83 PRO A C 1
ATOM 663 O O . PRO A 1 83 ? -6.192 11.242 16.050 1.00 97.69 83 PRO A O 1
ATOM 666 N N . ILE A 1 84 ? -6.413 9.017 15.844 1.00 97.44 84 ILE A N 1
ATOM 667 C CA . ILE A 1 84 ? -7.146 8.815 17.103 1.00 97.44 84 ILE A CA 1
ATOM 668 C C . ILE A 1 84 ? -6.179 8.732 18.285 1.00 97.44 84 ILE A C 1
ATOM 670 O O . ILE A 1 84 ? -6.460 9.307 19.332 1.00 97.44 84 ILE A O 1
ATOM 674 N N . ILE A 1 85 ? -5.021 8.088 18.108 1.00 97.38 85 ILE A N 1
ATOM 675 C CA . ILE A 1 85 ? -3.994 7.912 19.149 1.00 97.38 85 ILE A CA 1
ATOM 676 C C . ILE A 1 85 ? -3.708 9.198 19.956 1.00 97.38 85 ILE A C 1
ATOM 678 O O . ILE A 1 85 ? -3.790 9.141 21.185 1.00 97.38 85 ILE A O 1
ATOM 682 N N . PRO A 1 86 ? -3.425 10.369 19.339 1.00 97.12 86 PRO A N 1
ATOM 683 C CA . PRO A 1 86 ? -3.113 11.589 20.091 1.00 97.12 86 PRO A CA 1
ATOM 684 C C . PRO A 1 86 ? -4.313 12.205 20.829 1.00 97.12 86 PRO A C 1
ATOM 686 O O . PRO A 1 86 ? -4.124 13.115 21.632 1.00 97.12 86 PRO A O 1
ATOM 689 N N . GLN A 1 87 ? -5.538 11.742 20.569 1.00 96.94 87 GLN A N 1
ATOM 690 C CA . GLN A 1 87 ? -6.755 12.221 21.235 1.00 96.94 87 GLN A CA 1
ATOM 691 C C . GLN A 1 87 ? -7.013 11.495 22.564 1.00 96.94 87 GLN A C 1
ATOM 693 O O . GLN A 1 87 ? -7.844 11.932 23.360 1.00 96.94 87 GLN A O 1
ATOM 698 N N . LEU A 1 88 ? -6.316 10.384 22.816 1.00 96.50 88 LEU A N 1
ATOM 699 C CA . LEU A 1 88 ? -6.544 9.531 23.977 1.00 96.50 88 LEU A CA 1
ATOM 700 C C . LEU A 1 88 ? -5.661 9.936 25.159 1.00 96.50 88 LEU A C 1
ATOM 702 O O . LEU A 1 88 ? -4.486 10.264 25.005 1.00 96.50 88 LEU A O 1
ATOM 706 N N . ASN A 1 89 ? -6.208 9.847 26.375 1.00 95.00 89 ASN A N 1
ATOM 707 C CA . ASN A 1 89 ? -5.418 10.052 27.586 1.00 95.00 89 ASN A CA 1
ATOM 708 C C . ASN A 1 89 ? -4.487 8.841 27.824 1.00 95.00 89 ASN A C 1
ATOM 710 O O . ASN A 1 89 ? -4.985 7.750 28.133 1.00 95.00 89 ASN A O 1
ATOM 714 N N . PRO A 1 90 ? -3.151 9.013 27.776 1.00 95.06 90 PRO A N 1
ATOM 715 C CA . PRO A 1 90 ? -2.201 7.910 27.897 1.00 95.06 90 PRO A CA 1
ATOM 716 C C . PRO A 1 90 ? -2.182 7.248 29.278 1.00 95.06 90 PRO A C 1
ATOM 718 O O . PRO A 1 90 ? -1.688 6.131 29.401 1.00 95.06 90 PRO A O 1
ATOM 721 N N . GLN A 1 91 ? -2.716 7.893 30.320 1.00 95.75 91 GLN A N 1
ATOM 722 C CA . GLN A 1 91 ? -2.830 7.283 31.648 1.00 95.75 91 GLN A CA 1
ATOM 723 C C . GLN A 1 91 ? -3.980 6.272 31.720 1.00 95.75 91 GLN A C 1
ATOM 725 O O . GLN A 1 91 ? -3.840 5.241 32.371 1.00 95.75 91 GLN A O 1
ATOM 730 N N . ASN A 1 92 ? -5.085 6.545 31.021 1.00 95.19 92 ASN A N 1
ATOM 731 C CA . ASN A 1 92 ? -6.300 5.729 31.091 1.00 95.19 92 ASN A CA 1
ATOM 732 C C . ASN A 1 92 ? -6.374 4.679 29.975 1.00 95.19 92 ASN A C 1
ATOM 734 O O . ASN A 1 92 ? -6.940 3.611 30.182 1.00 95.19 92 ASN A O 1
ATOM 738 N N . TYR A 1 93 ? -5.787 4.960 28.807 1.00 96.31 93 TYR A N 1
ATOM 739 C CA . TYR A 1 93 ? -5.923 4.130 27.602 1.00 96.31 93 TYR A CA 1
ATOM 740 C C . TYR A 1 93 ? -4.593 3.564 27.101 1.00 96.31 93 TYR A C 1
ATOM 742 O O . TYR A 1 93 ? -4.472 3.208 25.933 1.00 96.31 93 TYR A O 1
ATOM 750 N N . ARG A 1 94 ? -3.584 3.462 27.976 1.00 96.69 94 ARG A N 1
ATOM 751 C CA . ARG A 1 94 ? -2.216 3.046 27.621 1.00 96.69 94 ARG A CA 1
ATOM 752 C C . ARG A 1 94 ? -2.155 1.788 26.749 1.00 96.69 94 ARG A C 1
ATOM 754 O O . ARG A 1 94 ? -1.411 1.772 25.776 1.00 96.69 94 ARG A O 1
ATOM 761 N N . ASN A 1 95 ? -2.905 0.750 27.117 1.00 95.94 95 ASN A N 1
ATOM 762 C CA . ASN A 1 95 ? -2.859 -0.540 26.424 1.00 95.94 95 ASN A CA 1
ATOM 763 C C . ASN A 1 95 ? -3.436 -0.424 25.012 1.00 95.94 95 ASN A C 1
ATOM 765 O O . ASN A 1 95 ? -2.756 -0.767 24.055 1.00 95.94 95 ASN A O 1
ATOM 769 N N . ILE A 1 96 ? -4.628 0.165 24.890 1.00 95.69 96 ILE A N 1
ATOM 770 C CA . ILE A 1 96 ? -5.302 0.372 23.604 1.00 95.69 96 ILE A CA 1
ATOM 771 C C . ILE A 1 96 ? -4.480 1.295 22.694 1.00 95.69 96 ILE A C 1
ATOM 773 O O . ILE A 1 96 ? -4.343 1.023 21.509 1.00 95.69 96 ILE A O 1
ATOM 777 N N . ILE A 1 97 ? -3.862 2.348 23.241 1.00 97.81 97 ILE A N 1
ATOM 778 C CA . ILE A 1 97 ? -2.921 3.192 22.489 1.00 97.81 97 ILE A CA 1
ATOM 779 C C . ILE A 1 97 ? -1.755 2.358 21.948 1.00 97.81 97 ILE A C 1
ATOM 781 O O . ILE A 1 97 ? -1.365 2.537 20.798 1.00 97.81 97 ILE A O 1
ATOM 785 N N . GLY A 1 98 ? -1.197 1.459 22.764 1.00 97.50 98 GLY A N 1
ATOM 786 C CA . GLY A 1 98 ? -0.120 0.564 22.348 1.00 97.50 98 GLY A CA 1
ATOM 787 C C . GLY A 1 98 ? -0.546 -0.393 21.235 1.00 97.50 98 GLY A C 1
ATOM 788 O O . GLY A 1 98 ? 0.185 -0.546 20.263 1.00 97.50 98 GLY A O 1
ATOM 789 N N . GLU A 1 99 ? -1.734 -0.984 21.347 1.00 97.00 99 GLU A N 1
ATOM 790 C CA . GLU A 1 99 ? -2.317 -1.858 20.322 1.00 97.00 99 GLU A CA 1
ATOM 791 C C . GLU A 1 99 ? -2.556 -1.097 19.010 1.00 97.00 99 GLU A C 1
ATOM 793 O O . GLU A 1 99 ? -2.087 -1.521 17.958 1.00 97.00 99 GLU A O 1
ATOM 798 N N . MET A 1 100 ? -3.181 0.083 19.066 1.00 97.56 100 MET A N 1
ATOM 799 C CA . MET A 1 100 ? -3.383 0.937 17.891 1.00 97.56 100 MET A CA 1
ATOM 800 C C . MET A 1 100 ? -2.059 1.354 17.244 1.00 97.56 100 MET A C 1
ATOM 802 O O . MET A 1 100 ? -1.931 1.321 16.023 1.00 97.56 100 MET A O 1
ATOM 806 N N . ALA A 1 101 ? -1.073 1.758 18.048 1.00 97.44 101 ALA A N 1
ATOM 807 C CA . ALA A 1 101 ? 0.241 2.150 17.548 1.00 97.44 101 ALA A CA 1
ATOM 808 C C . ALA A 1 101 ? 0.965 0.972 16.885 1.00 97.44 101 ALA A C 1
ATOM 810 O O . ALA A 1 101 ? 1.614 1.162 15.858 1.00 97.44 101 ALA A O 1
ATOM 811 N N . HIS A 1 102 ? 0.821 -0.237 17.435 1.00 97.19 102 HIS A N 1
ATOM 812 C CA . HIS A 1 102 ? 1.361 -1.447 16.829 1.00 97.19 102 HIS A CA 1
ATOM 813 C C . HIS A 1 102 ? 0.739 -1.709 15.454 1.00 97.19 102 HIS A C 1
ATOM 815 O O . HIS A 1 102 ? 1.481 -1.860 14.488 1.00 97.19 102 HIS A O 1
ATOM 821 N N . GLU A 1 103 ? -0.592 -1.663 15.336 1.00 97.44 103 GLU A N 1
ATOM 822 C CA . GLU A 1 103 ? -1.273 -1.869 14.049 1.00 97.44 103 GLU A CA 1
ATOM 823 C C . GLU A 1 103 ? -0.919 -0.794 13.008 1.00 97.44 103 GLU A C 1
ATOM 825 O O . GLU A 1 103 ? -0.741 -1.086 11.825 1.00 97.44 103 GLU A O 1
ATOM 830 N N . VAL A 1 104 ? -0.755 0.464 13.433 1.00 98.19 104 VAL A N 1
ATOM 831 C CA . VAL A 1 104 ? -0.278 1.546 12.555 1.00 98.19 104 VAL A CA 1
ATOM 832 C C . VAL A 1 104 ? 1.156 1.284 12.084 1.00 98.19 104 VAL A C 1
ATOM 834 O O . VAL A 1 104 ? 1.445 1.446 10.896 1.00 98.19 104 VAL A O 1
ATOM 837 N N . GLY A 1 105 ? 2.046 0.864 12.987 1.00 97.62 105 GLY A N 1
ATOM 838 C CA . GLY A 1 105 ? 3.428 0.516 12.658 1.00 97.62 105 GLY A CA 1
ATOM 839 C C . GLY A 1 105 ? 3.511 -0.658 11.682 1.00 97.62 105 GLY A C 1
ATOM 840 O O . GLY A 1 105 ? 4.205 -0.570 10.669 1.00 97.62 105 GLY A O 1
ATOM 841 N N . GLU A 1 106 ? 2.739 -1.721 11.915 1.00 97.38 106 GLU A N 1
ATOM 842 C CA . GLU A 1 106 ? 2.637 -2.861 10.997 1.00 97.38 106 GLU A CA 1
ATOM 843 C C . GLU A 1 106 ? 2.124 -2.426 9.619 1.00 97.38 106 GLU A C 1
ATOM 845 O O . GLU A 1 106 ? 2.721 -2.771 8.596 1.00 97.38 106 GLU A O 1
ATOM 850 N N . ALA A 1 107 ? 1.085 -1.588 9.562 1.00 97.75 107 ALA A N 1
ATOM 851 C CA . ALA A 1 107 ? 0.585 -1.050 8.301 1.00 97.75 107 ALA A CA 1
ATOM 852 C C . ALA A 1 107 ? 1.659 -0.248 7.538 1.00 97.75 107 ALA A C 1
ATOM 854 O O . ALA A 1 107 ? 1.784 -0.393 6.317 1.00 97.75 107 ALA A O 1
ATOM 855 N N . TYR A 1 108 ? 2.464 0.569 8.226 1.00 98.38 108 TYR A N 1
ATOM 856 C CA . TYR A 1 108 ? 3.564 1.311 7.600 1.00 98.38 108 TYR A CA 1
ATOM 857 C C . TYR A 1 108 ? 4.726 0.415 7.159 1.00 98.38 108 TYR A C 1
ATOM 859 O O . TYR A 1 108 ? 5.244 0.619 6.058 1.00 98.38 108 TYR A O 1
ATOM 867 N N . ASN A 1 109 ? 5.075 -0.617 7.929 1.00 97.19 109 ASN A N 1
ATOM 868 C CA . ASN A 1 109 ? 6.035 -1.643 7.511 1.00 97.19 109 ASN A CA 1
ATOM 869 C C . ASN A 1 109 ? 5.593 -2.314 6.205 1.00 97.19 109 ASN A C 1
ATOM 871 O O . ASN A 1 109 ? 6.340 -2.329 5.225 1.00 97.19 109 ASN A O 1
ATOM 875 N N . ARG A 1 110 ? 4.337 -2.774 6.135 1.00 96.62 110 ARG A N 1
ATOM 876 C CA . ARG A 1 110 ? 3.780 -3.389 4.919 1.00 96.62 110 ARG A CA 1
ATOM 877 C C . ARG A 1 110 ? 3.779 -2.434 3.731 1.00 96.62 110 ARG A C 1
ATOM 879 O O . ARG A 1 110 ? 4.098 -2.830 2.611 1.00 96.62 110 ARG A O 1
ATOM 886 N N . LEU A 1 111 ? 3.456 -1.161 3.953 1.00 97.31 111 LEU A N 1
ATOM 887 C CA . LEU A 1 111 ? 3.534 -0.142 2.910 1.00 97.31 111 LEU A CA 1
ATOM 888 C C . LEU A 1 111 ? 4.964 0.058 2.393 1.00 97.31 111 LEU A C 1
ATOM 890 O O . LEU A 1 111 ? 5.146 0.189 1.179 1.00 97.31 111 LEU A O 1
ATOM 894 N N . ALA A 1 112 ? 5.963 0.080 3.276 1.00 96.81 112 ALA A N 1
ATOM 895 C CA . ALA A 1 112 ? 7.368 0.181 2.894 1.00 96.81 112 ALA A CA 1
ATOM 896 C C . ALA A 1 112 ? 7.802 -1.032 2.055 1.00 96.81 112 ALA A C 1
ATOM 898 O O . ALA A 1 112 ? 8.333 -0.848 0.957 1.00 96.81 112 ALA A O 1
ATOM 899 N N . ASP A 1 113 ? 7.479 -2.251 2.496 1.00 96.06 113 ASP A N 1
ATOM 900 C CA . ASP A 1 113 ? 7.770 -3.494 1.768 1.00 96.06 113 ASP A CA 1
ATOM 901 C C . ASP A 1 113 ? 7.152 -3.492 0.366 1.00 96.06 113 ASP A C 1
ATOM 903 O O . ASP A 1 113 ? 7.818 -3.793 -0.631 1.00 96.06 113 ASP A O 1
ATOM 907 N N . ILE A 1 114 ? 5.890 -3.070 0.256 1.00 96.06 114 ILE A N 1
ATOM 908 C CA . ILE A 1 114 ? 5.206 -2.944 -1.032 1.00 96.06 114 ILE A CA 1
ATOM 909 C C . ILE A 1 114 ? 5.925 -1.938 -1.941 1.00 96.06 114 ILE A C 1
ATOM 911 O O . ILE A 1 114 ? 6.081 -2.183 -3.142 1.00 96.06 114 ILE A O 1
ATOM 915 N N . LYS A 1 115 ? 6.382 -0.801 -1.404 1.00 95.38 115 LYS A N 1
ATOM 916 C CA . LYS A 1 115 ? 7.114 0.203 -2.191 1.00 95.38 115 LYS A CA 1
ATOM 917 C C . LYS A 1 115 ? 8.481 -0.299 -2.641 1.00 95.38 115 LYS A C 1
ATOM 919 O O . LYS A 1 115 ? 8.869 -0.020 -3.777 1.00 95.38 115 LYS A O 1
ATOM 924 N N . ILE A 1 116 ? 9.167 -1.086 -1.815 1.00 95.31 116 ILE A N 1
ATOM 925 C CA . ILE A 1 116 ? 10.407 -1.777 -2.188 1.00 95.31 116 ILE A CA 1
ATOM 926 C C . ILE A 1 116 ? 10.138 -2.765 -3.333 1.00 95.31 116 ILE A C 1
ATOM 928 O O . ILE A 1 116 ? 10.834 -2.733 -4.351 1.00 95.31 116 ILE A O 1
ATOM 932 N N . ALA A 1 117 ? 9.089 -3.585 -3.231 1.00 95.00 117 ALA A N 1
ATOM 933 C CA . ALA A 1 117 ? 8.711 -4.531 -4.281 1.00 95.00 117 ALA A CA 1
ATOM 934 C C . ALA A 1 117 ? 8.373 -3.825 -5.610 1.00 95.00 117 ALA A C 1
ATOM 936 O O . ALA A 1 117 ? 8.847 -4.240 -6.672 1.00 95.00 117 ALA A 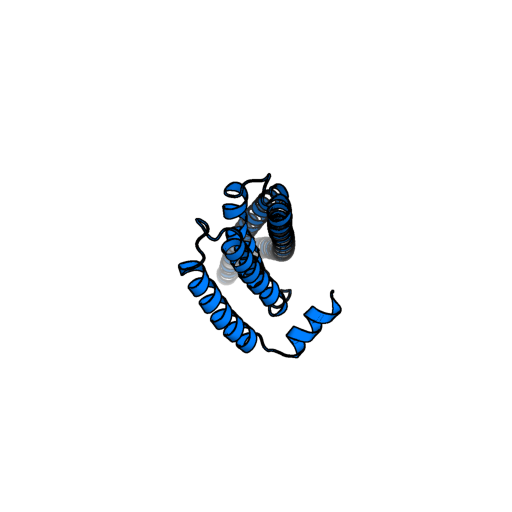O 1
ATOM 937 N N . GLN A 1 118 ? 7.630 -2.713 -5.562 1.00 93.31 118 GLN A N 1
ATOM 938 C CA . GLN A 1 118 ? 7.356 -1.872 -6.736 1.00 93.31 118 GLN A CA 1
ATOM 939 C C . GLN A 1 118 ? 8.649 -1.308 -7.341 1.00 93.31 118 GLN A C 1
ATOM 941 O O . GLN A 1 118 ? 8.847 -1.379 -8.554 1.00 93.31 118 GLN A O 1
ATOM 946 N N . ALA A 1 119 ? 9.567 -0.799 -6.515 1.00 92.94 119 ALA A N 1
ATOM 947 C CA . ALA A 1 119 ? 10.850 -0.283 -6.984 1.00 92.94 119 ALA A CA 1
ATOM 948 C C . ALA A 1 119 ? 11.697 -1.368 -7.674 1.00 92.94 119 ALA A C 1
ATOM 950 O O . ALA A 1 119 ? 12.312 -1.094 -8.708 1.00 92.94 119 ALA A O 1
ATOM 951 N N . HIS A 1 120 ? 11.689 -2.607 -7.170 1.00 93.81 120 HIS A N 1
ATOM 952 C CA . HIS A 1 120 ? 12.351 -3.739 -7.824 1.00 93.81 120 HIS A CA 1
ATOM 953 C C . HIS A 1 120 ? 11.739 -4.062 -9.195 1.00 93.81 120 HIS A C 1
ATOM 955 O O . HIS A 1 120 ? 12.484 -4.229 -10.164 1.00 93.81 120 HIS A O 1
ATOM 961 N N . GLN A 1 121 ? 10.405 -4.092 -9.312 1.00 92.31 121 GLN A N 1
ATOM 962 C CA . GLN A 1 121 ? 9.722 -4.319 -10.595 1.00 92.31 121 GLN A CA 1
ATOM 963 C C . GLN A 1 121 ? 10.088 -3.245 -11.628 1.00 92.31 121 GLN A C 1
ATOM 965 O O . GLN A 1 121 ? 10.461 -3.571 -12.757 1.00 92.31 121 GLN A O 1
ATOM 970 N N . ILE A 1 122 ? 10.057 -1.971 -11.224 1.00 92.75 122 ILE A N 1
ATOM 971 C CA . ILE A 1 122 ? 10.399 -0.856 -12.112 1.00 92.75 122 ILE A CA 1
ATOM 972 C C . ILE A 1 122 ? 11.885 -0.910 -12.496 1.00 92.75 122 ILE A C 1
ATOM 974 O O . ILE A 1 122 ? 12.229 -0.715 -13.660 1.00 92.75 122 ILE A O 1
ATOM 978 N N . THR A 1 123 ? 12.778 -1.239 -11.557 1.00 92.69 123 THR A N 1
ATOM 979 C CA . THR A 1 123 ? 14.219 -1.382 -11.836 1.00 92.69 123 THR A CA 1
ATOM 980 C C . THR A 1 123 ? 14.477 -2.451 -12.898 1.00 92.69 123 THR A C 1
ATOM 982 O O . THR A 1 123 ? 15.240 -2.216 -13.837 1.00 92.69 123 THR A O 1
ATOM 985 N N . ALA A 1 124 ? 13.806 -3.601 -12.803 1.00 93.88 124 ALA A N 1
ATOM 986 C CA . ALA A 1 124 ? 13.913 -4.661 -13.802 1.00 93.88 124 ALA A CA 1
ATOM 987 C C . ALA A 1 124 ? 13.389 -4.218 -15.182 1.00 93.88 124 ALA A C 1
ATOM 989 O O . ALA A 1 124 ? 13.972 -4.573 -16.211 1.00 93.88 124 ALA A O 1
ATOM 990 N N . GLU A 1 125 ? 12.318 -3.419 -15.233 1.00 93.44 125 GLU A N 1
ATOM 991 C CA . GLU A 1 125 ? 11.815 -2.848 -16.489 1.00 93.44 125 GLU A CA 1
ATOM 992 C C . GLU A 1 125 ? 12.812 -1.854 -17.102 1.00 93.44 125 GLU A C 1
ATOM 994 O O . GLU A 1 125 ? 13.093 -1.921 -18.301 1.00 93.44 125 GLU A O 1
ATOM 999 N N . ILE 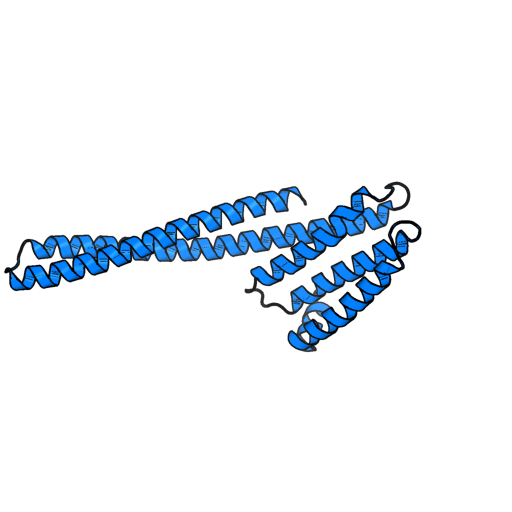A 1 126 ? 13.415 -0.989 -16.283 1.00 91.00 126 ILE A N 1
ATOM 1000 C CA . ILE A 1 126 ? 14.444 -0.044 -16.731 1.00 91.00 126 ILE A CA 1
ATOM 1001 C C . ILE A 1 126 ? 15.652 -0.781 -17.302 1.00 91.00 126 ILE A C 1
ATOM 1003 O O . ILE A 1 126 ? 16.144 -0.393 -18.357 1.00 91.00 126 ILE A O 1
ATOM 1007 N N . GLN A 1 127 ? 16.116 -1.859 -16.665 1.00 92.88 127 GLN A N 1
ATOM 1008 C CA . GLN A 1 127 ? 17.235 -2.656 -17.180 1.00 92.88 127 GLN A CA 1
ATOM 1009 C C . GLN A 1 127 ? 16.944 -3.222 -18.577 1.00 92.88 127 GLN A C 1
ATOM 1011 O O . GLN A 1 127 ? 17.786 -3.122 -19.474 1.00 92.88 127 GLN A O 1
ATOM 1016 N N . LYS A 1 128 ? 15.736 -3.762 -18.793 1.00 92.75 128 LYS A N 1
ATOM 1017 C CA . LYS A 1 128 ? 15.302 -4.245 -20.115 1.00 92.75 128 LYS A CA 1
ATOM 1018 C C . LYS A 1 128 ? 15.274 -3.114 -21.141 1.00 92.75 128 LYS A C 1
ATOM 1020 O O . LYS A 1 128 ? 15.762 -3.285 -22.257 1.00 92.75 128 LYS A O 1
ATOM 1025 N N . LEU A 1 129 ? 14.747 -1.956 -20.748 1.00 89.69 129 LEU A N 1
ATOM 1026 C CA . LEU A 1 129 ? 14.628 -0.797 -21.623 1.00 89.69 129 LEU A CA 1
ATOM 1027 C C . LEU A 1 129 ? 15.996 -0.217 -21.997 1.00 89.69 129 LEU A C 1
ATOM 1029 O O . LEU A 1 129 ? 16.231 0.065 -23.162 1.00 89.69 129 LEU A O 1
ATOM 1033 N N . VAL A 1 130 ? 16.938 -0.134 -21.056 1.00 90.50 130 VAL A N 1
ATOM 1034 C CA . VAL A 1 130 ? 18.329 0.266 -21.330 1.00 90.50 130 VAL A CA 1
ATOM 1035 C C . VAL A 1 130 ? 18.975 -0.669 -22.351 1.00 90.50 130 VAL A C 1
ATOM 1037 O O . VAL A 1 130 ? 19.618 -0.207 -23.294 1.00 90.50 130 VAL A O 1
ATOM 1040 N N . GLN A 1 131 ? 18.787 -1.984 -22.206 1.00 91.88 131 GLN A N 1
ATOM 1041 C CA . GLN A 1 131 ? 19.321 -2.947 -23.167 1.00 91.88 131 GLN A CA 1
ATOM 1042 C C . GLN A 1 131 ? 18.707 -2.762 -24.563 1.00 91.88 131 GLN A C 1
ATOM 1044 O O . GLN A 1 131 ? 19.426 -2.835 -25.563 1.00 91.88 131 GLN A O 1
ATOM 1049 N N . GLN A 1 132 ? 17.401 -2.499 -24.635 1.00 89.50 132 GLN A N 1
ATOM 1050 C CA . GLN A 1 132 ? 16.706 -2.197 -25.884 1.00 89.50 132 GLN A CA 1
ATOM 1051 C C . GLN A 1 132 ? 17.248 -0.912 -26.528 1.00 89.50 132 GLN A C 1
ATOM 1053 O O . GLN A 1 132 ? 17.682 -0.950 -27.678 1.00 89.50 132 GLN A O 1
ATOM 1058 N N . THR A 1 133 ? 17.320 0.183 -25.773 1.00 85.81 133 THR A N 1
ATOM 1059 C CA . THR A 1 133 ? 17.852 1.482 -26.211 1.00 85.81 133 THR A CA 1
ATOM 1060 C C . THR A 1 133 ? 19.287 1.360 -26.738 1.00 85.81 133 THR A C 1
ATOM 1062 O O . THR A 1 133 ? 19.628 1.927 -27.777 1.00 85.81 133 THR A O 1
ATOM 1065 N N . ASN A 1 134 ? 20.133 0.555 -26.085 1.00 90.56 134 ASN A N 1
ATOM 1066 C CA . ASN A 1 134 ? 21.498 0.280 -26.546 1.00 90.56 134 ASN A CA 1
ATOM 1067 C C . ASN A 1 134 ? 21.530 -0.468 -27.890 1.00 90.56 134 ASN A C 1
ATOM 1069 O O . ASN A 1 134 ? 22.396 -0.208 -28.729 1.00 90.56 134 ASN A O 1
ATOM 1073 N N . ASN A 1 135 ? 20.607 -1.407 -28.107 1.00 90.50 135 ASN A N 1
ATOM 1074 C CA . ASN A 1 135 ? 20.499 -2.136 -29.371 1.00 90.50 135 ASN A CA 1
ATOM 1075 C C . ASN A 1 135 ? 19.989 -1.225 -30.500 1.00 90.50 135 ASN A C 1
ATOM 1077 O O . ASN A 1 135 ? 20.527 -1.269 -31.607 1.00 90.50 135 ASN A O 1
ATOM 1081 N N . GLU A 1 136 ? 19.001 -0.376 -30.210 1.00 87.75 136 GLU A N 1
ATOM 1082 C CA . GLU A 1 136 ? 18.474 0.634 -31.136 1.00 87.75 136 GLU A CA 1
ATOM 1083 C C . GLU A 1 136 ? 19.573 1.622 -31.549 1.00 87.75 136 GLU A C 1
ATOM 1085 O O . GLU A 1 136 ? 19.777 1.850 -32.741 1.00 87.75 136 GLU A O 1
ATOM 1090 N N . MET A 1 137 ? 20.372 2.117 -30.597 1.00 87.19 137 MET A N 1
ATOM 1091 C CA . MET A 1 137 ? 21.500 3.014 -30.876 1.00 87.19 137 MET A CA 1
ATOM 1092 C C . MET A 1 137 ? 22.534 2.376 -31.821 1.00 87.19 137 MET A C 1
ATOM 1094 O O . MET A 1 137 ? 22.930 2.988 -32.814 1.00 87.19 137 MET A O 1
ATOM 1098 N N . LYS A 1 138 ? 22.911 1.111 -31.582 1.00 91.50 138 LYS A N 1
ATOM 1099 C CA . LYS A 1 138 ? 23.811 0.358 -32.479 1.00 91.50 138 LYS A CA 1
ATOM 1100 C C . LYS A 1 138 ? 23.220 0.171 -33.880 1.00 91.50 138 LYS A C 1
ATOM 1102 O O . LYS A 1 138 ? 23.958 0.201 -34.866 1.00 91.50 138 LYS A O 1
ATOM 1107 N N . ALA A 1 139 ? 21.908 -0.043 -33.985 1.00 87.38 139 ALA A N 1
ATOM 1108 C CA . ALA A 1 139 ? 21.228 -0.174 -35.271 1.00 87.38 139 ALA A CA 1
ATOM 1109 C C . ALA A 1 139 ? 21.248 1.149 -36.055 1.00 87.38 139 ALA A C 1
ATOM 1111 O O . ALA A 1 139 ? 21.584 1.134 -37.239 1.00 87.38 139 ALA A O 1
ATOM 1112 N N . ILE A 1 140 ? 21.000 2.284 -35.388 1.00 85.06 140 ILE A N 1
ATOM 1113 C CA . ILE A 1 140 ? 21.111 3.626 -35.986 1.00 85.06 140 ILE A CA 1
ATOM 1114 C C . ILE A 1 140 ? 22.522 3.850 -36.537 1.00 85.06 140 ILE A C 1
ATOM 1116 O O . ILE A 1 140 ? 22.682 4.256 -37.686 1.00 85.06 140 ILE A O 1
ATOM 1120 N N . GLU A 1 141 ? 23.563 3.554 -35.754 1.00 86.56 141 GLU A N 1
ATOM 1121 C CA . GLU A 1 141 ? 24.953 3.697 -36.207 1.00 86.56 141 GLU A CA 1
ATOM 1122 C C . GLU A 1 141 ? 25.272 2.831 -37.431 1.00 86.56 141 GLU A C 1
ATOM 1124 O O . GLU A 1 141 ? 26.007 3.258 -38.327 1.00 86.56 141 GLU A O 1
ATOM 1129 N N . LYS A 1 142 ? 24.728 1.610 -37.483 1.00 87.00 142 LYS A N 1
ATOM 1130 C CA . LYS A 1 142 ? 24.910 0.695 -38.613 1.00 87.00 142 LYS A CA 1
ATOM 1131 C C . LYS A 1 142 ? 24.217 1.208 -39.875 1.00 87.00 142 LYS A C 1
ATOM 1133 O O . LYS A 1 142 ? 24.825 1.155 -40.943 1.00 87.00 142 LYS A O 1
ATOM 1138 N N . GLU A 1 143 ? 22.989 1.710 -39.767 1.00 82.88 143 GLU A N 1
ATOM 1139 C CA . GLU A 1 143 ? 22.263 2.265 -40.917 1.00 82.88 143 GLU A CA 1
ATOM 1140 C C . GLU A 1 143 ? 22.906 3.561 -41.426 1.00 82.88 143 GLU A C 1
ATOM 1142 O O . GLU A 1 143 ? 23.164 3.682 -42.624 1.00 82.88 143 GLU A O 1
ATOM 1147 N N . LYS A 1 144 ? 23.342 4.457 -40.528 1.00 79.31 144 LYS A N 1
ATOM 1148 C CA . LYS A 1 144 ? 24.126 5.653 -40.895 1.00 79.31 144 LYS A CA 1
ATOM 1149 C C . LYS A 1 144 ? 25.387 5.327 -41.695 1.00 79.31 144 LYS A C 1
ATOM 1151 O O . LYS A 1 144 ? 25.773 6.092 -42.578 1.00 79.31 144 LYS A O 1
ATOM 1156 N N . LYS A 1 145 ? 26.055 4.208 -41.387 1.00 80.56 145 LYS A N 1
ATOM 1157 C CA . LYS A 1 145 ? 27.231 3.744 -42.142 1.00 80.56 145 LYS A CA 1
ATOM 1158 C C . LYS A 1 145 ? 26.853 3.259 -43.544 1.00 80.56 145 LYS A C 1
ATOM 1160 O O . LYS A 1 145 ? 27.523 3.647 -44.489 1.00 80.56 145 LYS A O 1
ATOM 1165 N N . LYS A 1 146 ? 25.769 2.491 -43.698 1.00 73.25 146 LYS A N 1
ATOM 1166 C CA . LYS A 1 146 ? 25.311 1.971 -45.003 1.00 73.25 146 LYS A CA 1
ATOM 1167 C C . LYS A 1 146 ? 24.849 3.057 -45.977 1.00 73.25 146 LYS A C 1
ATOM 1169 O O . LYS A 1 146 ? 24.984 2.879 -47.182 1.00 73.25 146 LYS A O 1
ATOM 1174 N N . ILE A 1 147 ? 24.316 4.172 -45.474 1.00 67.56 147 ILE A N 1
ATOM 1175 C CA . ILE A 1 147 ? 23.862 5.303 -46.303 1.00 67.56 147 ILE A CA 1
ATOM 1176 C C . ILE A 1 147 ? 25.021 5.938 -47.098 1.00 67.56 147 ILE A C 1
ATOM 1178 O O . ILE A 1 147 ? 24.789 6.527 -48.155 1.00 67.56 147 ILE A O 1
ATOM 1182 N N . LYS A 1 148 ? 26.274 5.799 -46.636 1.00 62.56 148 LYS A N 1
ATOM 1183 C CA . LYS A 1 148 ? 27.449 6.361 -47.321 1.00 62.56 148 LYS A CA 1
ATOM 1184 C C . LYS A 1 148 ? 27.799 5.663 -48.644 1.00 62.56 148 LYS A C 1
ATOM 1186 O O . LYS A 1 148 ? 28.427 6.307 -49.478 1.00 62.56 148 LYS A O 1
ATOM 1191 N N . ASP A 1 149 ? 27.339 4.429 -48.866 1.00 60.81 149 ASP A N 1
ATOM 1192 C CA . ASP A 1 149 ? 27.856 3.542 -49.924 1.00 60.81 149 ASP A CA 1
ATOM 1193 C C . ASP A 1 149 ? 26.821 3.178 -51.021 1.00 60.81 149 ASP A C 1
ATOM 1195 O O . ASP A 1 149 ? 27.005 2.183 -51.719 1.00 60.81 149 ASP A O 1
ATOM 1199 N N . LYS A 1 150 ? 25.712 3.929 -51.174 1.00 63.16 150 LYS A N 1
ATOM 1200 C CA . LYS A 1 150 ? 24.549 3.523 -52.008 1.00 63.16 150 LYS A CA 1
ATOM 1201 C C . LYS A 1 150 ? 24.034 4.577 -53.008 1.00 63.16 150 LYS A C 1
ATOM 1203 O O . LYS A 1 150 ? 24.218 5.780 -52.803 1.00 63.16 150 LYS A O 1
ATOM 1208 N N . ASP A 1 151 ? 23.341 4.122 -54.056 1.00 61.38 151 ASP A N 1
ATOM 1209 C CA . ASP A 1 151 ? 22.692 4.946 -55.097 1.00 61.38 151 ASP A CA 1
ATOM 1210 C C . ASP A 1 151 ? 21.439 5.688 -54.574 1.00 61.38 151 ASP A C 1
ATOM 1212 O O . ASP A 1 151 ? 20.864 5.329 -53.543 1.00 61.38 151 ASP A O 1
ATOM 1216 N N . ASP A 1 152 ? 20.987 6.731 -55.281 1.00 64.62 152 ASP A N 1
ATOM 1217 C CA . ASP A 1 152 ? 20.002 7.708 -54.776 1.00 64.62 152 ASP A CA 1
ATOM 1218 C C . ASP A 1 152 ? 18.635 7.110 -54.376 1.00 64.62 152 ASP A C 1
ATOM 1220 O O . ASP A 1 152 ? 18.065 7.518 -53.364 1.00 64.62 152 ASP A O 1
ATOM 1224 N N . GLN A 1 153 ? 18.139 6.083 -55.082 1.00 61.94 153 GLN A N 1
ATOM 1225 C CA . GLN A 1 153 ? 16.886 5.391 -54.721 1.00 61.94 153 GLN A CA 1
ATOM 1226 C C . GLN A 1 153 ? 17.028 4.444 -53.512 1.00 61.94 153 GLN A C 1
ATOM 1228 O O . GLN A 1 153 ? 16.057 4.190 -52.796 1.00 61.94 153 GLN A O 1
ATOM 1233 N N . GLU A 1 154 ? 18.225 3.908 -53.257 1.00 65.75 154 GLU A N 1
ATOM 1234 C CA . GLU A 1 154 ? 18.495 3.083 -52.074 1.00 65.75 154 GLU A CA 1
ATOM 1235 C C . GLU A 1 154 ? 18.738 3.935 -50.823 1.00 65.75 154 GLU A C 1
ATOM 1237 O O . GLU A 1 154 ? 18.327 3.545 -49.726 1.00 65.75 154 GLU A O 1
ATOM 1242 N N . LYS A 1 155 ? 19.337 5.122 -50.984 1.00 67.44 155 LYS A N 1
ATOM 1243 C CA . LYS A 1 155 ? 19.523 6.095 -49.899 1.00 67.44 155 LYS A CA 1
ATOM 1244 C C . LYS A 1 155 ? 18.201 6.522 -49.270 1.00 67.44 155 LYS A C 1
ATOM 1246 O O . LYS A 1 155 ? 18.131 6.645 -48.051 1.00 67.44 155 LYS A O 1
ATOM 1251 N N . GLU A 1 156 ? 17.151 6.715 -50.065 1.00 71.31 156 GLU A N 1
ATOM 1252 C CA . GLU A 1 156 ? 15.845 7.161 -49.563 1.00 71.31 156 GLU A CA 1
ATOM 1253 C C . GLU A 1 156 ? 15.154 6.093 -48.691 1.00 71.31 156 GLU A C 1
ATOM 1255 O O . GLU A 1 156 ? 14.642 6.404 -47.614 1.00 71.31 156 GLU A O 1
ATOM 1260 N N . LYS A 1 157 ? 15.245 4.810 -49.074 1.00 72.94 157 LYS A N 1
ATOM 1261 C CA . LYS A 1 157 ? 14.722 3.688 -48.270 1.00 72.94 157 LYS A CA 1
ATOM 1262 C C . LYS A 1 157 ? 15.499 3.474 -46.969 1.00 72.94 157 LYS A C 1
ATOM 1264 O O . LYS A 1 157 ? 14.888 3.184 -45.943 1.00 72.94 157 LYS A O 1
ATOM 1269 N N . GLU A 1 158 ? 16.827 3.590 -46.992 1.00 72.56 158 GLU A N 1
ATOM 1270 C CA . GLU A 1 158 ? 17.648 3.457 -45.775 1.00 72.56 158 GLU A CA 1
ATOM 1271 C C . GLU A 1 158 ? 17.472 4.667 -44.839 1.00 72.56 158 GLU A C 1
ATOM 1273 O O . GLU A 1 158 ? 17.452 4.502 -43.621 1.00 72.56 158 GLU A O 1
ATOM 1278 N N . LYS A 1 159 ? 17.243 5.869 -45.388 1.00 78.00 159 LYS A N 1
ATOM 1279 C CA . LYS A 1 159 ? 16.935 7.080 -44.614 1.00 78.00 159 LYS A CA 1
ATOM 1280 C C . LYS A 1 159 ? 15.590 6.982 -43.891 1.00 78.00 159 LYS A C 1
ATOM 1282 O O . LYS A 1 159 ? 15.502 7.387 -42.736 1.00 78.00 159 LYS A O 1
ATOM 1287 N N . GLN A 1 160 ? 14.565 6.400 -44.521 1.00 81.69 160 GLN A N 1
ATOM 1288 C CA . GLN A 1 160 ? 13.287 6.154 -43.842 1.00 81.69 160 GLN A CA 1
ATOM 1289 C C . GLN A 1 160 ? 13.451 5.180 -42.665 1.00 81.69 160 GLN A C 1
ATOM 1291 O O . GLN A 1 160 ? 12.954 5.445 -41.576 1.00 81.69 160 GLN A O 1
ATOM 1296 N N . LYS A 1 161 ? 14.226 4.100 -42.832 1.00 80.75 161 LYS A N 1
ATOM 1297 C CA . LYS A 1 161 ? 14.518 3.174 -41.724 1.00 80.75 161 LYS A CA 1
ATOM 1298 C C . LYS A 1 161 ? 15.294 3.841 -40.588 1.00 80.75 161 LYS A C 1
ATOM 1300 O O . LYS A 1 161 ? 15.040 3.539 -39.427 1.00 80.75 161 LYS A O 1
ATOM 1305 N N . GLU A 1 162 ? 16.238 4.731 -40.897 1.00 80.12 162 GLU A N 1
ATOM 1306 C CA . GLU A 1 162 ? 16.951 5.508 -39.876 1.00 80.12 162 GLU A CA 1
ATOM 1307 C C . GLU A 1 162 ? 15.987 6.388 -39.066 1.00 80.12 162 GLU A C 1
ATOM 1309 O O . GLU A 1 162 ? 16.093 6.435 -37.837 1.00 80.12 162 GLU A O 1
ATOM 1314 N N . ILE A 1 163 ? 15.039 7.052 -39.737 1.00 85.62 163 ILE A N 1
ATOM 1315 C CA . ILE A 1 163 ? 14.002 7.871 -39.093 1.00 85.62 163 ILE A CA 1
ATOM 1316 C C . ILE A 1 163 ? 13.160 7.006 -38.150 1.00 85.62 163 ILE A C 1
ATOM 1318 O O . ILE A 1 163 ? 13.075 7.326 -36.964 1.00 85.62 163 ILE A O 1
ATOM 1322 N N . ASP A 1 164 ? 12.646 5.871 -38.631 1.00 85.88 164 ASP A N 1
ATOM 1323 C CA . ASP A 1 164 ? 11.792 4.975 -37.842 1.00 85.88 164 ASP A CA 1
ATOM 1324 C C . ASP A 1 164 ? 12.511 4.445 -36.583 1.00 85.88 164 ASP A C 1
ATOM 1326 O O . ASP A 1 164 ? 11.934 4.373 -35.496 1.00 85.88 164 ASP A O 1
ATOM 1330 N N . ILE A 1 165 ? 13.794 4.072 -36.697 1.00 82.12 165 ILE A N 1
ATOM 1331 C CA . ILE A 1 165 ? 14.583 3.600 -35.543 1.00 82.12 165 ILE A CA 1
ATOM 1332 C C . ILE A 1 165 ? 14.885 4.762 -34.584 1.00 82.12 165 ILE A C 1
ATOM 1334 O O . ILE A 1 165 ? 14.873 4.579 -33.367 1.00 82.12 165 ILE A O 1
ATOM 1338 N N . THR A 1 166 ? 15.122 5.966 -35.107 1.00 82.31 166 THR A N 1
ATOM 1339 C CA . THR A 1 166 ? 15.365 7.164 -34.290 1.00 82.31 166 THR A CA 1
ATOM 1340 C C . THR A 1 166 ? 14.125 7.570 -33.493 1.00 82.31 166 THR A C 1
ATOM 1342 O O . THR A 1 166 ? 14.252 7.998 -32.345 1.00 82.31 166 THR A O 1
ATOM 1345 N N . GLU A 1 167 ? 12.927 7.433 -34.061 1.00 89.62 167 GLU A N 1
ATOM 1346 C CA . GLU A 1 167 ? 11.670 7.668 -33.343 1.00 89.62 167 GLU A CA 1
ATOM 1347 C C . GLU A 1 167 ? 11.472 6.657 -32.213 1.00 89.62 167 GLU A C 1
ATOM 1349 O O . GLU A 1 167 ? 11.288 7.070 -31.066 1.00 89.62 167 GLU A O 1
ATOM 1354 N N . LYS A 1 168 ? 11.654 5.358 -32.485 1.00 87.88 168 LYS A N 1
ATOM 1355 C CA . LYS A 1 168 ? 11.614 4.309 -31.446 1.00 87.88 168 LYS A CA 1
ATOM 1356 C C . LYS A 1 168 ? 12.605 4.571 -30.312 1.00 87.88 168 LYS A C 1
ATOM 1358 O O . LYS A 1 168 ? 12.245 4.477 -29.142 1.00 87.88 168 LYS A O 1
ATOM 1363 N N . PHE A 1 169 ? 13.826 4.987 -30.643 1.00 84.62 169 PHE A N 1
ATOM 1364 C CA . PHE A 1 169 ? 14.838 5.350 -29.651 1.00 84.62 169 PHE A CA 1
ATOM 1365 C C . PHE A 1 169 ? 14.395 6.518 -28.752 1.00 84.62 169 PHE A C 1
ATOM 1367 O O . PHE A 1 169 ? 14.613 6.495 -27.534 1.00 84.62 169 PHE A O 1
ATOM 1374 N N . LYS A 1 170 ? 13.752 7.546 -29.326 1.00 89.12 170 LYS A N 1
ATOM 1375 C CA . LYS A 1 170 ? 13.199 8.669 -28.551 1.00 89.12 170 LYS A CA 1
ATOM 1376 C C . LYS A 1 170 ? 12.095 8.194 -27.608 1.00 89.12 170 LYS A C 1
ATOM 1378 O O . LYS A 1 170 ? 12.119 8.559 -26.434 1.00 89.12 170 LYS A O 1
ATOM 1383 N N . GLU A 1 171 ? 11.171 7.365 -28.088 1.00 90.31 171 GLU A N 1
ATOM 1384 C CA . GLU A 1 171 ? 10.092 6.793 -27.271 1.00 90.31 171 GLU A CA 1
ATOM 1385 C C . GLU A 1 171 ? 10.639 5.963 -26.102 1.00 90.31 171 GLU A C 1
ATOM 1387 O O . GLU A 1 171 ? 10.254 6.186 -24.949 1.00 90.31 171 GLU A O 1
ATOM 1392 N N . SER A 1 172 ? 11.597 5.069 -26.373 1.00 85.94 172 SER A N 1
ATOM 1393 C CA . SER A 1 172 ? 12.284 4.263 -25.358 1.00 85.94 172 SER A CA 1
ATOM 1394 C C . SER A 1 172 ? 12.971 5.143 -24.307 1.00 85.94 172 SER A C 1
ATOM 1396 O O . SER A 1 172 ? 12.850 4.898 -23.106 1.00 85.94 172 SER A O 1
ATOM 1398 N N . THR A 1 173 ? 13.627 6.226 -24.733 1.00 84.31 173 THR A N 1
ATOM 1399 C CA . THR A 1 173 ? 14.288 7.178 -23.825 1.00 84.31 173 THR A CA 1
ATOM 1400 C C . THR A 1 173 ? 13.281 7.906 -22.927 1.00 84.31 173 THR A C 1
ATOM 1402 O O . THR A 1 173 ? 13.488 7.996 -21.715 1.00 84.31 173 THR A O 1
ATOM 1405 N N . VAL A 1 174 ? 12.165 8.390 -23.484 1.00 92.25 174 VAL A N 1
ATOM 1406 C CA . VAL A 1 174 ? 11.099 9.049 -22.707 1.00 92.25 174 VAL A CA 1
ATOM 1407 C C . VAL A 1 174 ? 10.492 8.079 -21.694 1.00 92.25 174 VAL A C 1
ATOM 1409 O O . VAL A 1 174 ? 10.316 8.424 -20.522 1.00 92.25 174 VAL A O 1
ATOM 1412 N N . LYS A 1 175 ? 10.219 6.835 -22.107 1.00 92.19 175 LYS A N 1
ATOM 1413 C CA . LYS A 1 175 ? 9.709 5.800 -21.202 1.00 92.19 175 LYS A CA 1
ATOM 1414 C C . LYS A 1 175 ? 10.686 5.537 -20.050 1.00 92.19 175 LYS A C 1
ATOM 1416 O O . LYS A 1 175 ? 10.258 5.469 -18.898 1.00 92.19 175 LYS A O 1
ATOM 1421 N N . GLN A 1 176 ? 11.989 5.475 -20.325 1.00 88.31 176 GLN A N 1
ATOM 1422 C CA . GLN A 1 176 ? 13.018 5.287 -19.300 1.00 88.31 176 GLN A CA 1
ATOM 1423 C C . GLN A 1 176 ? 13.043 6.446 -18.292 1.00 88.31 176 GLN A C 1
ATOM 1425 O O . GLN A 1 176 ? 13.105 6.212 -17.084 1.00 88.31 176 GLN A O 1
ATOM 1430 N N . GLN A 1 177 ? 12.959 7.693 -18.764 1.00 90.00 177 GLN A N 1
ATOM 1431 C CA . GLN A 1 177 ? 12.895 8.876 -17.896 1.00 90.00 177 GLN A CA 1
ATOM 1432 C C . GLN A 1 177 ? 11.673 8.839 -16.967 1.00 90.00 177 GLN A C 1
ATOM 1434 O O . GLN A 1 177 ? 11.794 9.122 -15.773 1.00 90.00 177 GLN A O 1
ATOM 1439 N N . ASN A 1 178 ? 10.513 8.433 -17.489 1.00 92.62 178 ASN A N 1
ATOM 1440 C CA . ASN A 1 178 ? 9.293 8.299 -16.695 1.00 92.62 178 ASN A CA 1
ATOM 1441 C C . ASN A 1 178 ? 9.423 7.224 -15.607 1.00 92.62 178 ASN A C 1
ATOM 1443 O O . ASN A 1 178 ? 9.053 7.477 -14.460 1.00 92.62 178 ASN A O 1
ATOM 1447 N N . LEU A 1 179 ? 9.987 6.056 -15.928 1.00 91.56 179 LEU A N 1
ATOM 1448 C CA . LEU A 1 179 ? 10.203 4.985 -14.948 1.00 91.56 179 LEU A CA 1
ATOM 1449 C C . LEU A 1 179 ? 11.205 5.397 -13.858 1.00 91.56 179 LEU A C 1
ATOM 1451 O O . LEU A 1 179 ? 10.955 5.164 -12.678 1.00 91.56 179 LEU A O 1
ATOM 1455 N N . ASN A 1 180 ? 12.286 6.099 -14.214 1.00 88.94 180 ASN A N 1
ATOM 1456 C CA . ASN A 1 180 ? 13.226 6.657 -13.233 1.00 88.94 180 ASN A CA 1
ATOM 1457 C C . ASN A 1 180 ? 12.529 7.600 -12.237 1.00 88.94 180 ASN A C 1
ATOM 1459 O O . ASN A 1 180 ? 12.782 7.536 -11.032 1.00 88.94 180 ASN A O 1
ATOM 1463 N N . LYS A 1 181 ? 11.611 8.449 -12.720 1.00 93.12 181 LYS A N 1
ATOM 1464 C CA . LYS A 1 181 ? 10.810 9.327 -11.856 1.00 93.12 181 LYS A CA 1
ATOM 1465 C C . LYS A 1 181 ? 9.924 8.523 -10.898 1.00 93.12 181 LYS A C 1
ATOM 1467 O O . LYS A 1 181 ? 9.829 8.880 -9.725 1.00 93.12 181 LYS A O 1
ATOM 1472 N N . GLN A 1 182 ? 9.310 7.439 -11.370 1.00 91.12 182 GLN A N 1
ATOM 1473 C CA . GLN A 1 182 ? 8.476 6.565 -10.535 1.00 91.12 182 GLN A CA 1
ATOM 1474 C C . GLN A 1 182 ? 9.287 5.828 -9.457 1.00 91.12 182 GLN A C 1
ATOM 1476 O O . GLN A 1 182 ? 8.819 5.709 -8.323 1.00 91.12 182 GLN A O 1
ATOM 1481 N N . ILE A 1 183 ? 10.513 5.384 -9.761 1.00 91.75 183 ILE A N 1
ATOM 1482 C CA . ILE A 1 183 ? 11.414 4.802 -8.750 1.00 91.75 183 ILE A CA 1
ATOM 1483 C C . ILE A 1 183 ? 11.744 5.828 -7.675 1.00 91.75 183 ILE A C 1
ATOM 1485 O O . ILE A 1 183 ? 11.605 5.527 -6.493 1.00 91.75 183 ILE A O 1
ATOM 1489 N N . ALA A 1 184 ? 12.142 7.042 -8.063 1.00 90.50 184 ALA A N 1
ATOM 1490 C CA . ALA A 1 184 ? 12.489 8.087 -7.102 1.00 90.50 184 ALA A CA 1
ATOM 1491 C C . ALA A 1 184 ? 11.320 8.394 -6.149 1.00 90.50 184 ALA A C 1
ATOM 1493 O O . ALA A 1 184 ? 11.515 8.509 -4.941 1.00 90.50 184 ALA A O 1
ATOM 1494 N N . GLN A 1 185 ? 10.095 8.451 -6.681 1.00 91.44 185 GLN A N 1
ATOM 1495 C CA . GLN A 1 185 ? 8.880 8.599 -5.877 1.00 91.44 185 GLN A CA 1
ATOM 1496 C C . GLN A 1 185 ? 8.645 7.405 -4.943 1.00 91.44 185 GLN A C 1
ATOM 1498 O O . GLN A 1 185 ? 8.270 7.596 -3.790 1.00 91.44 185 GLN A O 1
ATOM 1503 N N . SER A 1 186 ? 8.879 6.179 -5.417 1.00 89.25 186 SER A N 1
ATOM 1504 C CA . SER A 1 186 ? 8.707 4.970 -4.603 1.00 89.25 186 SER A CA 1
ATOM 1505 C C . SER A 1 186 ? 9.704 4.926 -3.445 1.00 89.25 186 SER A C 1
ATOM 1507 O O . SER A 1 186 ? 9.301 4.670 -2.318 1.00 89.25 186 SER A O 1
ATOM 1509 N N . LEU A 1 187 ? 10.975 5.259 -3.691 1.00 89.50 187 LEU A N 1
ATOM 1510 C CA . LEU A 1 187 ? 12.014 5.322 -2.657 1.00 89.50 187 LEU A CA 1
ATOM 1511 C C . LEU A 1 187 ? 11.751 6.425 -1.624 1.00 89.50 187 LEU A C 1
ATOM 1513 O O . LEU A 1 187 ? 11.990 6.221 -0.437 1.00 89.50 187 LEU A O 1
ATOM 1517 N N . ALA A 1 188 ? 11.221 7.575 -2.051 1.00 92.25 188 ALA A N 1
ATOM 1518 C CA . ALA A 1 188 ? 10.812 8.627 -1.122 1.00 92.25 188 A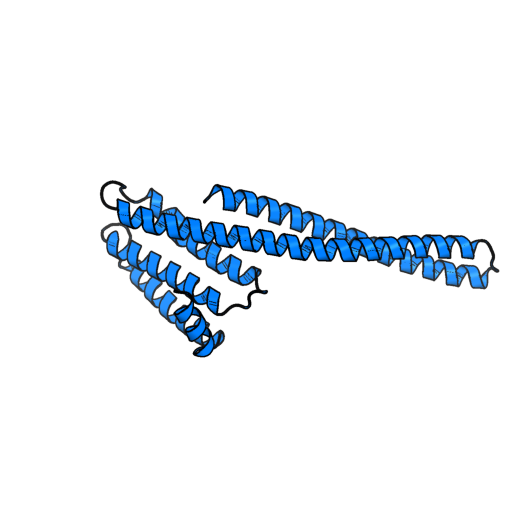LA A CA 1
ATOM 1519 C C . ALA A 1 188 ? 9.715 8.138 -0.160 1.00 92.25 188 ALA A C 1
ATOM 1521 O O . ALA A 1 188 ? 9.798 8.396 1.037 1.00 92.25 188 ALA A O 1
ATOM 1522 N N . LEU A 1 189 ? 8.738 7.380 -0.671 1.00 91.06 189 LEU A N 1
ATOM 1523 C CA . LEU A 1 189 ? 7.678 6.786 0.147 1.00 91.06 189 LEU A CA 1
ATOM 1524 C C . LEU A 1 189 ? 8.190 5.684 1.081 1.00 91.06 189 LEU A C 1
ATOM 1526 O O . LEU A 1 189 ? 7.694 5.587 2.195 1.00 91.06 189 LEU A O 1
ATOM 1530 N N . VAL A 1 190 ? 9.185 4.883 0.674 1.00 92.38 190 VAL A N 1
ATOM 1531 C CA . VAL A 1 190 ? 9.841 3.925 1.588 1.00 92.38 190 VAL A CA 1
ATOM 1532 C C . VAL A 1 190 ? 10.398 4.668 2.796 1.00 92.38 190 VAL A C 1
ATOM 1534 O O . VAL A 1 190 ? 10.076 4.316 3.922 1.00 92.38 190 VAL A O 1
ATOM 1537 N N . ASN A 1 191 ? 11.163 5.739 2.569 1.00 89.44 191 ASN A N 1
ATOM 1538 C CA . ASN A 1 191 ? 11.736 6.526 3.661 1.00 89.44 191 ASN A CA 1
ATOM 1539 C C . ASN A 1 191 ? 10.655 7.161 4.548 1.00 89.44 191 ASN A C 1
ATOM 1541 O O . ASN A 1 191 ? 10.802 7.170 5.767 1.00 89.44 191 ASN A O 1
ATOM 1545 N N . GLU A 1 192 ? 9.579 7.682 3.949 1.00 93.38 192 GLU A N 1
ATOM 1546 C CA . GLU A 1 192 ? 8.441 8.237 4.692 1.00 93.38 192 GLU A CA 1
ATOM 1547 C C . GLU A 1 192 ? 7.797 7.184 5.600 1.00 93.38 192 GLU A C 1
ATOM 1549 O O . GLU A 1 192 ? 7.574 7.450 6.777 1.00 93.38 192 GLU A O 1
ATOM 1554 N N . TYR A 1 193 ? 7.519 5.988 5.076 1.00 93.12 193 TYR A N 1
ATOM 1555 C CA . TYR A 1 193 ? 6.863 4.926 5.836 1.00 93.12 193 TYR A CA 1
ATOM 1556 C C . TYR A 1 193 ? 7.780 4.311 6.887 1.00 93.12 193 TYR A C 1
ATOM 1558 O O . TYR A 1 193 ? 7.355 4.142 8.022 1.00 93.12 193 TYR A O 1
ATOM 1566 N N . SER A 1 194 ? 9.051 4.069 6.565 1.00 88.06 194 SER A N 1
ATOM 1567 C CA . SER A 1 194 ? 10.029 3.569 7.535 1.00 88.06 194 SER A CA 1
ATOM 1568 C C . SER A 1 194 ? 10.289 4.544 8.686 1.00 88.06 194 SER A C 1
ATOM 1570 O O . SER A 1 194 ? 10.663 4.105 9.763 1.00 88.06 194 SER A O 1
ATOM 1572 N N . ALA A 1 195 ? 10.085 5.852 8.495 1.00 90.50 195 ALA A N 1
ATOM 1573 C CA . ALA A 1 195 ? 10.199 6.838 9.573 1.00 90.50 195 ALA A CA 1
ATOM 1574 C C . ALA A 1 195 ? 8.991 6.853 10.530 1.00 90.50 195 ALA A C 1
ATOM 1576 O O . ALA A 1 195 ? 9.049 7.518 11.564 1.00 90.50 195 ALA A O 1
ATOM 1577 N N . LYS A 1 196 ? 7.892 6.178 10.169 1.00 86.00 196 LYS A N 1
ATOM 1578 C CA . LYS A 1 196 ? 6.660 6.084 10.968 1.00 86.00 196 LYS A CA 1
ATOM 1579 C C . LYS A 1 196 ? 6.533 4.780 11.763 1.00 86.00 196 LYS A C 1
ATOM 1581 O O . LYS A 1 196 ? 5.548 4.616 12.481 1.00 86.00 196 LYS A O 1
ATOM 1586 N N . VAL A 1 197 ? 7.495 3.878 11.601 1.00 78.38 197 VAL A N 1
ATOM 1587 C CA . VAL A 1 197 ? 7.636 2.614 12.338 1.00 78.38 197 VAL A CA 1
ATOM 1588 C C . VAL A 1 197 ? 8.504 2.860 13.563 1.00 78.38 197 VAL A C 1
ATOM 1590 O O . VAL A 1 197 ? 8.117 2.387 14.653 1.00 78.38 197 VAL A O 1
#

Sequence (197 aa):
MITHAHSLAQTFTLPEASKLFKDSHNQLLQALNFFVLDGFVTEHINIQMDIASLYEAMTVFYDESDLSSQAKLHKRIANILEPIIPQLNPQNYRNIIGEMAHEVGEAYNRLADIKIAQAHQITAEIQKLVQQTNNEMKAIEKEKKKIKDKDDQEKEKEKQKEIDITEKFKESTVKQQNLNKQIAQSLALVNEYSAKV